Protein AF-0000000079813793 (afdb_homodimer)

Foldseek 3Di:
DPPDDWALVSLLVLLVVLLVVLVVCLVVVQQLSNLLSLLSSLLSLLLSLLCVQVVHGTDDDCVVPVQNPDSQNVSSCVSSVCVVVLVVLVPDPHRALLSVLCVLNNPDDNVSNPPDRVPRDNVSSVSSSCNVPVSPNSVVSND/DPPDDWALVSLLVLLVVLLVVLVVCLVVVQQLSNLLSLLSSLLSLLLSLLCVQVVHGTDDDCVVPVQNPDSQNVSSCVSSVCVVVLVVLVPDPHRALLSVLCVLNNPDDNCSNPPDRVPRDNVSSVSSSCNVPVSPNSVVSND

Secondary structure (DSSP, 8-state):
--SB--SHHHHHHHHHHHHHHHHHHHHTT-HHHHHHHHHHHHHHHHHHHHHHHHT-SSPPPTTT-GGGS---HHHHHHHHT-HHHHHHHHHSSS--HHHHHHHHHTT--GGGGGB-GGGS-HHHHHHHHHHHTTT-HHHHHT-/--SB--SHHHHHHHHHHHHHHHHHHHHTT-HHHHHHHHHHHHHHHHHHHHHHHHT-SSPPPTTT-GGGS---HHHHHHHHT-HHHHHHHHHSSS--HHHHHHHHHTT--GGGGGB-GGGS-HHHHHHHHHHHTTT-HHHHHT-

Organism: NCBI:txid265959

pLDDT: mean 96.35, std 6.18, range [43.34, 98.94]

Sequence (286 aa):
MSAEAECADQWEALARDELESAQAMLAARKWKNAYQHAGIAVECALKCKIMRVSGMNQWPERAESRDLYTHDLEDLLAICGLEDTINDDLLSDHPSLYAQAWLIIKDWNINMRYHVPGAFPQAMAESAVEAIDVMGLVTWLLQMSAEAECADQWEALARDELESAQAMLAARKWKNAYQHAGIAVECALKCKIMRVSGMNQWPERAESRDLYTHDLEDLLAICGLEDTINDDLLSDHPSLYAQAWLIIKDWNINMRYHVPGAFPQAMAESAVEAIDVMGLVTWLLQ

Nearest PDB structures (foldseek):
  1ufb-assembly1_A  TM=6.878E-01  e=4.564E-03  Thermus thermophilus
  1wol-assembly1_A  TM=6.788E-01  e=4.344E-03  Sulfurisphaera tokodaii str. 7
  2hsb-assembly1_A  TM=6.918E-01  e=1.242E-01  Archaeoglobus fulgidus
  3o10-assembly2_C  TM=4.929E-01  e=6.544E-02  Homo sapiens
  5j7y-assembly1_BC  TM=4.376E-01  e=4.328E+00  Ovis aries

Radius of gyration: 19.63 Å; Cα contacts (8 Å, |Δi|>4): 478; chains: 2; bounding box: 39×54×48 Å

Structure (mmCIF, N/CA/C/O backbone):
data_AF-0000000079813793-model_v1
#
loop_
_entity.id
_entity.type
_entity.pdbx_description
1 polymer 'HEPN domain protein'
#
loop_
_atom_site.group_PDB
_atom_site.id
_atom_site.type_symbol
_atom_site.label_atom_id
_atom_site.label_alt_id
_atom_site.label_comp_id
_atom_site.label_asym_id
_atom_site.label_entity_id
_atom_site.label_seq_id
_atom_site.pdbx_PDB_ins_code
_atom_site.Cartn_x
_atom_site.Cartn_y
_atom_site.Cartn_z
_atom_site.occupancy
_atom_site.B_iso_or_equiv
_atom_site.auth_seq_id
_atom_site.auth_comp_id
_atom_site.auth_asym_id
_atom_site.auth_atom_id
_atom_site.pdbx_PDB_model_num
ATOM 1 N N . MET A 1 1 ? 20.344 5.371 -9.023 1 43.34 1 MET A N 1
ATOM 2 C CA . MET A 1 1 ? 19.469 6.375 -8.422 1 43.34 1 MET A CA 1
ATOM 3 C C . MET A 1 1 ? 18.344 5.719 -7.641 1 43.34 1 MET A C 1
ATOM 5 O O . MET A 1 1 ? 17.656 4.82 -8.148 1 43.34 1 MET A O 1
ATOM 9 N N . SER A 1 2 ? 18.391 5.93 -6.406 1 57.31 2 SER A N 1
ATOM 10 C CA . SER A 1 2 ? 17.422 5.211 -5.59 1 57.31 2 SER A CA 1
ATOM 11 C C . SER A 1 2 ? 16 5.508 -6.043 1 57.31 2 SER A C 1
ATOM 13 O O . SER A 1 2 ? 15.672 6.648 -6.387 1 57.31 2 SER A O 1
ATOM 15 N N . ALA A 1 3 ? 15.242 4.594 -6.434 1 76.12 3 ALA A N 1
ATOM 16 C CA . ALA A 1 3 ? 13.891 4.715 -6.973 1 76.12 3 ALA A CA 1
ATOM 17 C C . ALA A 1 3 ? 12.938 5.285 -5.93 1 76.12 3 ALA A C 1
ATOM 19 O O . ALA A 1 3 ? 11.914 5.883 -6.277 1 76.12 3 ALA A O 1
ATOM 20 N N . GLU A 1 4 ? 13.5 5.445 -4.723 1 86.81 4 GLU A N 1
ATOM 21 C CA . GLU A 1 4 ? 12.664 5.941 -3.633 1 86.81 4 GLU A CA 1
ATOM 22 C C . GLU A 1 4 ? 12.852 7.441 -3.43 1 86.81 4 GLU A C 1
ATOM 24 O O . GLU A 1 4 ? 13.891 7.996 -3.801 1 86.81 4 GLU A O 1
ATOM 29 N N . ALA A 1 5 ? 11.891 8.164 -2.904 1 94.25 5 ALA A N 1
ATOM 30 C CA . ALA A 1 5 ? 11.969 9.594 -2.615 1 94.25 5 ALA A CA 1
ATOM 31 C C . ALA A 1 5 ? 13.156 9.906 -1.698 1 94.25 5 ALA A C 1
ATOM 33 O O . ALA A 1 5 ? 13.344 9.242 -0.677 1 94.25 5 ALA A O 1
ATOM 34 N N . GLU A 1 6 ? 13.914 10.977 -2.051 1 93.31 6 GLU A N 1
ATOM 35 C CA . GLU A 1 6 ? 15.141 11.281 -1.325 1 93.31 6 GLU A CA 1
ATOM 36 C C . GLU A 1 6 ? 15.133 12.719 -0.809 1 93.31 6 GLU A C 1
ATOM 38 O O . GLU A 1 6 ? 15.906 13.062 0.093 1 93.31 6 GLU A O 1
ATOM 43 N N . CYS A 1 7 ? 14.398 13.57 -1.452 1 96.62 7 CYS A N 1
ATOM 44 C CA . CYS A 1 7 ? 14.375 14.961 -1.024 1 96.62 7 CYS A CA 1
ATOM 45 C C . CYS A 1 7 ? 12.945 15.422 -0.743 1 96.62 7 CYS A C 1
ATOM 47 O O . CYS A 1 7 ? 11.992 14.711 -1.057 1 96.62 7 CYS A O 1
ATOM 49 N N . ALA A 1 8 ? 12.789 16.547 -0.189 1 97.5 8 ALA A N 1
ATOM 50 C CA . ALA A 1 8 ? 11.5 17.047 0.279 1 97.5 8 ALA A CA 1
ATOM 51 C C . ALA A 1 8 ? 10.508 17.188 -0.875 1 97.5 8 ALA A C 1
ATOM 53 O O . ALA A 1 8 ? 9.336 16.828 -0.739 1 97.5 8 ALA A O 1
ATOM 54 N N . ASP A 1 9 ? 11 17.641 -2.021 1 97.38 9 ASP A N 1
ATOM 55 C CA . ASP A 1 9 ? 10.117 17.828 -3.172 1 97.38 9 ASP A CA 1
ATOM 56 C C . ASP A 1 9 ? 9.555 16.5 -3.666 1 97.38 9 ASP A C 1
ATOM 58 O O . ASP A 1 9 ? 8.422 16.438 -4.141 1 97.38 9 ASP A O 1
ATOM 62 N N . GLN A 1 10 ? 10.344 15.531 -3.598 1 97.75 10 GLN A N 1
ATOM 63 C CA . GLN A 1 10 ? 9.891 14.211 -4.031 1 97.75 10 GLN A CA 1
ATOM 64 C C . GLN A 1 10 ? 8.867 13.641 -3.059 1 97.75 10 GLN A C 1
ATOM 66 O O . GLN A 1 10 ? 7.879 13.031 -3.48 1 97.75 10 GLN A O 1
ATOM 71 N N . TRP A 1 11 ? 9.078 13.852 -1.767 1 98.19 11 TRP A N 1
ATOM 72 C CA . TRP A 1 11 ? 8.094 13.43 -0.777 1 98.19 11 TRP A CA 1
ATOM 73 C C . TRP A 1 11 ? 6.785 14.195 -0.946 1 98.19 11 TRP A C 1
ATOM 75 O O . TRP A 1 11 ? 5.699 13.641 -0.752 1 98.19 11 TRP A O 1
ATOM 85 N N . GLU A 1 12 ? 6.898 15.453 -1.275 1 98.56 12 GLU A N 1
ATOM 86 C CA . GLU A 1 12 ? 5.707 16.25 -1.561 1 98.56 12 GLU A CA 1
ATOM 87 C C . GLU A 1 12 ? 4.953 15.688 -2.766 1 98.56 12 GLU A C 1
ATOM 89 O O . GLU A 1 12 ? 3.727 15.562 -2.736 1 98.56 12 GLU A O 1
ATOM 94 N N . ALA A 1 13 ? 5.734 15.383 -3.785 1 98.19 13 ALA A N 1
ATOM 95 C CA . ALA A 1 13 ? 5.117 14.797 -4.977 1 98.19 13 ALA A CA 1
ATOM 96 C C . ALA A 1 13 ? 4.406 13.492 -4.645 1 98.19 13 ALA A C 1
ATOM 98 O O . ALA A 1 13 ? 3.322 13.219 -5.164 1 98.19 13 ALA A O 1
ATOM 99 N N . LEU A 1 14 ? 4.98 12.727 -3.803 1 98.38 14 LEU A N 1
ATOM 100 C CA . LEU A 1 14 ? 4.379 11.469 -3.363 1 98.38 14 LEU A CA 1
ATOM 101 C C . LEU A 1 14 ? 3.078 11.727 -2.609 1 98.38 14 LEU A C 1
ATOM 103 O O . LEU A 1 14 ? 2.072 11.047 -2.852 1 98.38 14 LEU A O 1
ATOM 107 N N . ALA A 1 15 ? 3.113 12.656 -1.686 1 98.75 15 ALA A N 1
ATOM 108 C CA . ALA A 1 15 ? 1.922 12.984 -0.904 1 98.75 15 ALA A CA 1
ATOM 109 C C . ALA A 1 15 ? 0.764 13.391 -1.811 1 98.75 15 ALA A C 1
ATOM 111 O O . ALA A 1 15 ? -0.365 12.922 -1.634 1 98.75 15 ALA A O 1
ATOM 112 N N . ARG A 1 16 ? 1.049 14.18 -2.781 1 98.5 16 ARG A N 1
ATOM 113 C CA . ARG A 1 16 ? 0.02 14.656 -3.701 1 98.5 16 ARG A CA 1
ATOM 114 C C . ARG A 1 16 ? -0.474 13.523 -4.602 1 98.5 16 ARG A C 1
ATOM 116 O O . ARG A 1 16 ? -1.67 13.422 -4.879 1 98.5 16 ARG A O 1
ATOM 123 N N . ASP A 1 17 ? 0.479 12.742 -5.035 1 98.5 17 ASP A N 1
ATOM 124 C CA . ASP A 1 17 ? 0.116 11.594 -5.852 1 98.5 17 ASP A CA 1
ATOM 125 C C . ASP A 1 17 ? -0.805 10.648 -5.086 1 98.5 17 ASP A C 1
ATOM 127 O O . ASP A 1 17 ? -1.772 10.125 -5.648 1 98.5 17 ASP A O 1
ATOM 131 N N . GLU A 1 18 ? -0.516 10.367 -3.869 1 98.75 18 GLU A N 1
ATOM 132 C CA . GLU A 1 18 ? -1.315 9.477 -3.035 1 98.75 18 GLU A CA 1
ATOM 133 C C . GLU A 1 18 ? -2.678 10.086 -2.719 1 98.75 18 GLU A C 1
ATOM 135 O O . GLU A 1 18 ? -3.672 9.367 -2.598 1 98.75 18 GLU A O 1
ATOM 140 N N . LEU A 1 19 ? -2.711 11.375 -2.531 1 98.81 19 LEU A N 1
ATOM 141 C CA . LEU A 1 19 ? -3.994 12.055 -2.369 1 98.81 19 LEU A CA 1
ATOM 142 C C . LEU A 1 19 ? -4.887 11.82 -3.584 1 98.81 19 LEU A C 1
ATOM 144 O O . LEU A 1 19 ? -6.051 11.438 -3.439 1 98.81 19 LEU A O 1
ATOM 148 N N . GLU A 1 20 ? -4.34 11.992 -4.734 1 98.69 20 GLU A N 1
ATOM 149 C CA . GLU A 1 20 ? -5.09 11.758 -5.965 1 98.69 20 GLU A CA 1
ATOM 150 C C . GLU A 1 20 ? -5.508 10.297 -6.082 1 98.69 20 GLU A C 1
ATOM 152 O O . GLU A 1 20 ? -6.609 9.992 -6.555 1 98.69 20 GLU A O 1
ATOM 157 N N . SER A 1 21 ? -4.625 9.438 -5.676 1 98.75 21 SER A N 1
ATOM 158 C CA . SER A 1 21 ? -4.93 8.016 -5.719 1 98.75 21 SER A CA 1
ATOM 159 C C . SER A 1 21 ? -6.074 7.66 -4.777 1 98.75 21 SER A C 1
ATOM 161 O O . SER A 1 21 ? -6.918 6.824 -5.102 1 98.75 21 SER A O 1
ATOM 163 N N . ALA A 1 22 ? -6.062 8.258 -3.629 1 98.81 22 ALA A N 1
ATOM 164 C CA . ALA A 1 22 ? -7.16 8.047 -2.691 1 98.81 22 ALA A CA 1
ATOM 165 C C . ALA A 1 22 ? -8.492 8.453 -3.311 1 98.81 22 ALA A C 1
ATOM 167 O O . ALA A 1 22 ? -9.492 7.742 -3.18 1 98.81 22 ALA A O 1
ATOM 168 N N . GLN A 1 23 ? -8.477 9.57 -3.971 1 98.69 23 GLN A N 1
ATOM 169 C CA . GLN A 1 23 ? -9.68 10.055 -4.645 1 98.69 23 GLN A CA 1
ATOM 170 C C . GLN A 1 23 ? -10.125 9.086 -5.738 1 98.69 23 GLN A C 1
ATOM 172 O O . GLN A 1 23 ? -11.312 8.789 -5.863 1 98.69 23 GLN A O 1
ATOM 177 N N . ALA A 1 24 ? -9.172 8.633 -6.488 1 98.5 24 ALA A N 1
ATOM 178 C CA . ALA A 1 24 ? -9.469 7.703 -7.57 1 98.5 24 ALA A CA 1
ATOM 179 C C . ALA A 1 24 ? -10.062 6.402 -7.031 1 98.5 24 ALA A C 1
ATOM 181 O O . ALA A 1 24 ? -11.023 5.867 -7.594 1 98.5 24 ALA A O 1
ATOM 182 N N . MET A 1 25 ? -9.469 5.926 -5.992 1 98.62 25 MET A N 1
ATOM 183 C CA . MET A 1 25 ? -9.961 4.684 -5.398 1 98.62 25 MET A CA 1
ATOM 184 C C . MET A 1 25 ? -11.367 4.875 -4.824 1 98.62 25 MET A C 1
ATOM 186 O O . MET A 1 25 ? -12.203 3.979 -4.914 1 98.62 25 MET A O 1
ATOM 190 N N . LEU A 1 26 ? -11.586 5.996 -4.199 1 98.31 26 LEU A N 1
ATOM 191 C CA . LEU A 1 26 ? -12.914 6.305 -3.689 1 98.31 26 LEU A CA 1
ATOM 192 C C . LEU A 1 26 ? -13.945 6.305 -4.816 1 98.31 26 LEU A C 1
ATOM 194 O O . LEU A 1 26 ? -15.031 5.742 -4.676 1 98.31 26 LEU A O 1
ATOM 198 N N . ALA A 1 27 ? -13.602 6.934 -5.891 1 97.69 27 ALA A N 1
ATOM 199 C CA . ALA A 1 27 ? -14.484 7 -7.055 1 97.69 27 ALA A CA 1
ATOM 200 C C . ALA A 1 27 ? -14.766 5.609 -7.613 1 97.69 27 ALA A C 1
ATOM 202 O O . ALA A 1 27 ? -15.852 5.352 -8.133 1 97.69 27 ALA A O 1
ATOM 203 N N . ALA A 1 28 ? -13.844 4.742 -7.473 1 97.38 28 ALA A N 1
ATOM 204 C CA . ALA A 1 28 ? -13.969 3.371 -7.965 1 97.38 28 ALA A CA 1
ATOM 205 C C . ALA A 1 28 ? -14.641 2.477 -6.93 1 97.38 28 ALA A C 1
ATOM 207 O O . ALA A 1 28 ? -14.75 1.264 -7.125 1 97.38 28 ALA A O 1
ATOM 208 N N . ARG A 1 29 ? -15.016 3.02 -5.801 1 97.56 29 ARG A N 1
ATOM 209 C CA . ARG A 1 29 ? -15.703 2.336 -4.707 1 97.56 29 ARG A CA 1
ATOM 210 C C . ARG A 1 29 ? -14.812 1.253 -4.098 1 97.56 29 ARG A C 1
ATOM 212 O O . ARG A 1 29 ? -15.305 0.199 -3.691 1 97.56 29 ARG A O 1
ATOM 219 N N . LYS A 1 30 ? -13.562 1.505 -4.184 1 98.31 30 LYS A N 1
ATOM 220 C CA . LYS A 1 30 ? -12.586 0.7 -3.465 1 98.31 30 LYS A CA 1
ATOM 221 C C . LYS A 1 30 ? -12.273 1.307 -2.1 1 98.31 30 LYS A C 1
ATOM 223 O O . LYS A 1 30 ? -11.211 1.911 -1.909 1 98.31 30 LYS A O 1
ATOM 228 N N . TRP A 1 31 ? -13.062 1.026 -1.118 1 98.19 31 TRP A N 1
ATOM 229 C CA . TRP A 1 31 ? -13.086 1.762 0.142 1 98.19 31 TRP A CA 1
ATOM 230 C C . TRP A 1 31 ? -11.805 1.521 0.935 1 98.19 31 TRP A C 1
ATOM 232 O O . TRP A 1 31 ? -11.156 2.469 1.381 1 98.19 31 TRP A O 1
ATOM 242 N N . LYS A 1 32 ? -11.414 0.274 1.077 1 97.94 32 LYS A N 1
ATOM 243 C CA . LYS A 1 32 ? -10.211 -0.074 1.829 1 97.94 32 LYS A CA 1
ATOM 244 C C . LYS A 1 32 ? -8.977 0.587 1.227 1 97.94 32 LYS A C 1
ATOM 246 O O . LYS A 1 32 ? -8.141 1.137 1.952 1 97.94 32 LYS A O 1
ATOM 251 N N . ASN A 1 33 ? -8.883 0.554 -0.091 1 98.56 33 ASN A N 1
ATOM 252 C CA . ASN A 1 33 ? -7.707 1.096 -0.768 1 98.56 33 ASN A CA 1
ATOM 253 C C . ASN A 1 33 ? -7.707 2.621 -0.756 1 98.56 33 ASN A C 1
ATOM 255 O O . ASN A 1 33 ? -6.648 3.246 -0.702 1 98.56 33 ASN A O 1
ATOM 259 N N . ALA A 1 34 ? -8.922 3.254 -0.857 1 98.75 34 ALA A N 1
ATOM 260 C CA . ALA A 1 34 ? -9.008 4.703 -0.683 1 98.75 34 ALA A CA 1
ATOM 261 C C . ALA A 1 34 ? -8.461 5.125 0.676 1 98.75 34 ALA A C 1
ATOM 263 O O . ALA A 1 34 ? -7.668 6.066 0.766 1 98.75 34 ALA A O 1
ATOM 264 N N . TYR A 1 35 ? -8.891 4.379 1.697 1 98.69 35 TYR A N 1
ATOM 265 C CA . TYR A 1 35 ? -8.422 4.633 3.055 1 98.69 35 TYR A CA 1
ATOM 266 C C . TYR A 1 35 ? -6.906 4.453 3.148 1 98.69 35 TYR A C 1
ATOM 268 O O . TYR A 1 35 ? -6.215 5.266 3.766 1 98.69 35 TYR A O 1
ATOM 276 N N . GLN A 1 36 ? -6.398 3.422 2.531 1 98.62 36 GLN A N 1
ATOM 277 C CA . GLN A 1 36 ? -4.969 3.125 2.566 1 98.62 36 GLN A CA 1
ATOM 278 C C . GLN A 1 36 ? -4.156 4.246 1.92 1 98.62 36 GLN A C 1
ATOM 280 O O . GLN A 1 36 ? -3.18 4.723 2.498 1 98.62 36 GLN A O 1
ATOM 285 N N . HIS A 1 37 ? -4.562 4.688 0.766 1 98.81 37 HIS A N 1
ATOM 286 C CA . HIS A 1 37 ? -3.848 5.754 0.073 1 98.81 37 HIS A CA 1
ATOM 287 C C . HIS A 1 37 ? -3.926 7.062 0.85 1 98.81 37 HIS A C 1
ATOM 289 O O . HIS A 1 37 ? -2.984 7.859 0.83 1 98.81 37 HIS A O 1
ATOM 295 N N . ALA A 1 38 ? -5.062 7.32 1.481 1 98.94 38 ALA A N 1
ATOM 296 C CA . ALA A 1 38 ? -5.176 8.516 2.309 1 98.94 38 ALA A CA 1
ATOM 297 C C . ALA A 1 38 ? -4.125 8.516 3.416 1 98.94 38 ALA A C 1
ATOM 299 O O . ALA A 1 38 ? -3.467 9.531 3.652 1 98.94 38 ALA A O 1
ATOM 300 N N . GLY A 1 39 ? -3.979 7.395 4.047 1 98.88 39 GLY A N 1
ATOM 301 C CA . GLY A 1 39 ? -2.969 7.281 5.09 1 98.88 39 GLY A CA 1
ATOM 302 C C . GLY A 1 39 ? -1.557 7.488 4.574 1 98.88 39 GLY A C 1
ATOM 303 O O . GLY A 1 39 ? -0.759 8.188 5.199 1 98.88 39 GLY A O 1
ATOM 304 N N . ILE A 1 40 ? -1.275 6.91 3.441 1 98.75 40 ILE A N 1
ATOM 30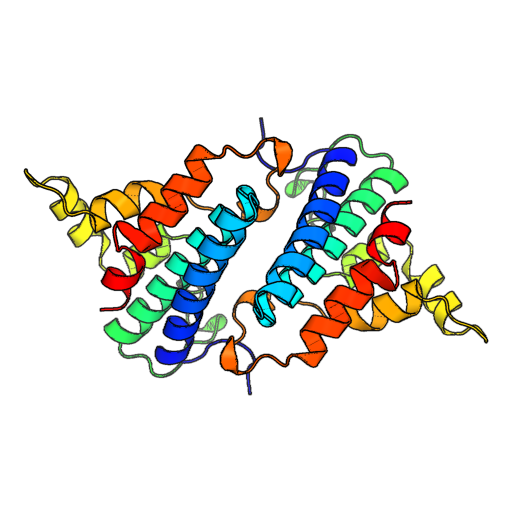5 C CA . ILE A 1 40 ? 0.054 7.043 2.855 1 98.75 40 ILE A CA 1
ATOM 306 C C . ILE A 1 40 ? 0.303 8.5 2.471 1 98.75 40 ILE A C 1
ATOM 308 O O . ILE A 1 40 ? 1.424 9 2.596 1 98.75 40 ILE A O 1
ATOM 312 N N . ALA A 1 41 ? -0.714 9.164 1.96 1 98.88 41 ALA A N 1
ATOM 313 C CA . ALA A 1 41 ? -0.583 10.586 1.636 1 98.88 41 ALA A CA 1
ATOM 314 C C . ALA A 1 41 ? -0.128 11.383 2.852 1 98.88 41 ALA A C 1
ATOM 316 O O . ALA A 1 41 ? 0.794 12.203 2.758 1 98.88 41 ALA A O 1
ATOM 317 N N . VAL A 1 42 ? -0.74 11.141 3.998 1 98.94 42 VAL A N 1
ATOM 318 C CA . VAL A 1 42 ? -0.396 11.852 5.227 1 98.94 42 VAL A CA 1
ATOM 319 C C . VAL A 1 42 ? 1.019 11.477 5.66 1 98.94 42 VAL A C 1
ATOM 321 O O . VAL A 1 42 ? 1.808 12.344 6.047 1 98.94 42 VAL A O 1
ATOM 324 N N . GLU A 1 43 ? 1.333 10.195 5.578 1 98.75 43 GLU A N 1
ATOM 325 C CA . GLU A 1 43 ? 2.68 9.734 5.91 1 98.75 43 GLU A CA 1
ATOM 326 C C . GLU A 1 43 ? 3.732 10.469 5.086 1 98.75 43 GLU A C 1
ATOM 328 O O . GLU A 1 43 ? 4.715 10.977 5.633 1 98.75 43 GLU A O 1
ATOM 333 N N . CYS A 1 44 ? 3.514 10.539 3.797 1 98.69 44 CYS A N 1
ATOM 334 C CA . CYS A 1 44 ? 4.469 11.188 2.9 1 98.69 44 CYS A CA 1
ATOM 335 C C . CYS A 1 44 ? 4.547 12.68 3.17 1 98.69 44 CYS A C 1
ATOM 337 O O . CYS A 1 44 ? 5.633 13.266 3.127 1 98.69 44 CYS A O 1
ATOM 339 N N . ALA A 1 45 ? 3.402 13.305 3.434 1 98.81 45 ALA A N 1
ATOM 340 C CA . ALA A 1 45 ? 3.391 14.727 3.768 1 98.81 45 ALA A CA 1
ATOM 341 C C . ALA A 1 45 ? 4.18 14.992 5.047 1 98.81 45 ALA A C 1
ATOM 343 O O . ALA A 1 45 ? 4.922 15.977 5.133 1 98.81 45 ALA A O 1
ATOM 344 N N . LEU A 1 46 ? 4.035 14.148 6.051 1 98.75 46 LEU A N 1
ATOM 345 C CA . LEU A 1 46 ? 4.762 14.297 7.309 1 98.75 46 LEU A CA 1
ATOM 346 C C . LEU A 1 46 ? 6.262 14.141 7.09 1 98.75 46 LEU A C 1
ATOM 348 O O . LEU A 1 46 ? 7.059 14.891 7.652 1 98.75 46 LEU A O 1
ATOM 352 N N . LYS A 1 47 ? 6.656 13.172 6.266 1 98.25 47 LYS A N 1
ATOM 353 C CA . LYS A 1 47 ? 8.07 12.977 5.977 1 98.25 47 LYS A CA 1
ATOM 354 C C . LYS A 1 47 ? 8.648 14.18 5.234 1 98.25 47 LYS A C 1
ATOM 356 O O . LYS A 1 47 ? 9.789 14.586 5.488 1 98.25 47 LYS A O 1
ATOM 361 N N . CYS A 1 48 ? 7.855 14.75 4.328 1 98.44 48 CYS A N 1
ATOM 362 C CA . CYS A 1 48 ? 8.242 15.992 3.67 1 98.44 48 CYS A CA 1
ATOM 363 C C . CYS A 1 48 ? 8.461 17.109 4.688 1 98.44 48 CYS A C 1
ATOM 365 O O . CYS A 1 48 ? 9.484 17.781 4.664 1 98.44 48 CYS A O 1
ATOM 367 N N . LYS A 1 49 ? 7.531 17.266 5.586 1 98.44 49 LYS A N 1
ATOM 368 C CA . LYS A 1 49 ? 7.59 18.312 6.609 1 98.44 49 LYS A CA 1
ATOM 369 C C . LYS A 1 49 ? 8.805 18.125 7.512 1 98.44 49 LYS A C 1
ATOM 371 O O . LYS A 1 49 ? 9.484 19.094 7.855 1 98.44 49 LYS A O 1
ATOM 376 N N . ILE A 1 50 ? 9.062 16.906 7.93 1 97.88 50 ILE A N 1
ATOM 377 C CA . ILE A 1 50 ? 10.211 16.594 8.766 1 97.88 50 ILE A CA 1
ATOM 378 C C . ILE A 1 50 ? 11.492 17.078 8.086 1 97.88 50 ILE A C 1
ATOM 380 O O . ILE A 1 50 ? 12.336 17.734 8.711 1 97.88 50 ILE A O 1
ATOM 384 N N . MET A 1 51 ? 11.617 16.844 6.793 1 97.44 51 MET A N 1
ATOM 385 C CA . MET A 1 51 ? 12.812 17.25 6.059 1 97.44 51 MET A CA 1
ATOM 386 C C . MET A 1 51 ? 12.938 18.766 6.02 1 97.44 51 MET A C 1
ATOM 388 O O . MET A 1 51 ? 14.023 19.312 6.234 1 97.44 51 MET A O 1
ATOM 392 N N . ARG A 1 52 ? 11.859 19.406 5.781 1 97.12 52 ARG A N 1
ATOM 393 C CA . ARG A 1 52 ? 11.883 20.859 5.645 1 97.12 52 ARG A CA 1
ATOM 394 C C . ARG A 1 52 ? 12.195 21.531 6.98 1 97.12 52 ARG A C 1
ATOM 396 O O . ARG A 1 52 ? 13.016 22.453 7.039 1 97.12 52 ARG A O 1
ATOM 403 N N . VAL A 1 53 ? 11.602 21.047 8.008 1 96.44 53 VAL A N 1
ATOM 404 C CA . VAL A 1 53 ? 11.789 21.656 9.32 1 96.44 53 VAL A CA 1
ATOM 405 C C . VAL A 1 53 ? 13.195 21.375 9.828 1 96.44 53 VAL A C 1
ATOM 407 O O . VAL A 1 53 ? 13.805 22.219 10.484 1 96.44 53 VAL A O 1
ATOM 410 N N . SER A 1 54 ? 13.703 20.172 9.555 1 95.5 54 SER A N 1
ATOM 411 C CA . SER A 1 54 ? 15.023 19.781 10.039 1 95.5 54 SER A CA 1
ATOM 412 C C . SER A 1 54 ? 16.125 20.25 9.102 1 95.5 54 SER A C 1
ATOM 414 O O . SER A 1 54 ? 17.312 20.109 9.406 1 95.5 54 SER A O 1
ATOM 416 N N . GLY A 1 55 ? 15.773 20.703 7.953 1 95.62 55 GLY A N 1
ATOM 417 C CA . GLY A 1 55 ? 16.75 21.203 6.992 1 95.62 55 GLY A CA 1
ATOM 418 C C . GLY A 1 55 ? 17.531 20.109 6.312 1 95.62 55 GLY A C 1
ATOM 419 O O . GLY A 1 55 ? 18.719 20.266 6.031 1 95.62 55 GLY A O 1
ATOM 420 N N . MET A 1 56 ? 16.938 19.031 6.105 1 94.75 56 MET A N 1
ATOM 421 C CA . MET A 1 56 ? 17.609 17.906 5.465 1 94.75 56 MET A CA 1
ATOM 422 C C . MET A 1 56 ? 17.531 18.016 3.947 1 94.75 56 MET A C 1
ATOM 424 O O . MET A 1 56 ? 16.469 18.312 3.391 1 94.75 56 MET A O 1
ATOM 428 N N . ASN A 1 57 ? 18.625 17.734 3.264 1 94.62 57 ASN A N 1
ATOM 429 C CA . ASN A 1 57 ? 18.641 17.75 1.806 1 94.62 57 ASN A CA 1
ATOM 430 C C . ASN A 1 57 ? 18.359 16.359 1.229 1 94.62 57 ASN A C 1
ATOM 432 O O . ASN A 1 57 ? 17.938 16.25 0.078 1 94.62 57 ASN A O 1
ATOM 436 N N . GLN A 1 58 ? 18.703 15.414 2.074 1 95.5 58 GLN A N 1
ATOM 437 C CA . GLN A 1 58 ? 18.469 14.023 1.684 1 95.5 58 GLN A CA 1
ATOM 438 C C . GLN A 1 58 ? 17.891 13.219 2.84 1 95.5 58 GLN A C 1
ATOM 440 O O . GLN A 1 58 ? 18.312 13.383 3.988 1 95.5 58 GLN A O 1
ATOM 445 N N . TRP A 1 59 ? 16.938 12.398 2.447 1 95.38 59 TRP A N 1
ATOM 446 C CA . TRP A 1 59 ? 16.406 11.523 3.482 1 95.38 59 TRP A CA 1
ATOM 447 C C . TRP A 1 59 ? 17.5 10.625 4.051 1 95.38 59 TRP A C 1
ATOM 449 O O . TRP A 1 59 ? 18.266 10.008 3.301 1 95.38 59 TRP A O 1
ATOM 459 N N . PRO A 1 60 ? 17.625 10.492 5.309 1 93.88 60 PRO A N 1
ATOM 460 C CA . PRO A 1 60 ? 18.75 9.773 5.91 1 93.88 60 PRO A CA 1
ATOM 461 C C . PRO A 1 60 ? 18.625 8.258 5.746 1 93.88 60 PRO A C 1
ATOM 463 O O . PRO A 1 60 ? 17.531 7.734 5.559 1 93.88 60 PRO A O 1
ATOM 466 N N . GLU A 1 61 ? 19.719 7.609 5.859 1 92.25 61 GLU A N 1
ATOM 467 C CA . GLU A 1 61 ? 19.734 6.148 5.871 1 92.25 61 GLU A CA 1
ATOM 468 C C . GLU A 1 61 ? 19.141 5.605 7.172 1 92.25 61 GLU A C 1
ATOM 470 O O . GLU A 1 61 ? 19.234 6.254 8.219 1 92.25 61 GLU A O 1
ATOM 475 N N . ARG A 1 62 ? 18.531 4.496 7.016 1 90.56 62 ARG A N 1
ATOM 476 C CA . ARG A 1 62 ? 17.875 3.879 8.164 1 90.56 62 ARG A CA 1
ATOM 477 C C . ARG A 1 62 ? 18.844 3.74 9.336 1 90.56 62 ARG A C 1
ATOM 479 O O . ARG A 1 62 ? 18.453 3.936 10.492 1 90.56 62 ARG A O 1
ATOM 486 N N . ALA A 1 63 ? 20.031 3.383 9.086 1 89.94 63 ALA A N 1
ATOM 487 C CA . ALA A 1 63 ? 21.047 3.176 10.125 1 89.94 63 ALA A CA 1
ATOM 488 C C . ALA A 1 63 ? 21.281 4.457 10.914 1 89.94 63 ALA A C 1
ATOM 490 O O . ALA A 1 63 ? 21.594 4.41 12.102 1 89.94 63 ALA A O 1
ATOM 491 N N . GLU A 1 64 ? 21.078 5.598 10.375 1 90.12 64 GLU A N 1
ATOM 492 C CA . GLU A 1 64 ? 21.375 6.898 10.969 1 90.12 64 GLU A CA 1
ATOM 493 C C . GLU A 1 64 ? 20.156 7.441 11.711 1 90.12 64 GLU A C 1
ATOM 495 O O . GLU A 1 64 ? 20.297 8.172 12.695 1 90.12 64 GLU A O 1
ATOM 500 N N . SER A 1 65 ? 19.016 7.098 11.133 1 91.75 65 SER A N 1
ATOM 501 C CA . SER A 1 65 ? 17.781 7.66 11.688 1 91.75 65 SER A CA 1
ATOM 502 C C . SER A 1 65 ? 16.672 6.625 11.727 1 91.75 65 SER A C 1
ATOM 504 O O . SER A 1 65 ? 15.648 6.789 11.055 1 91.75 65 SER A O 1
ATOM 506 N N . ARG A 1 66 ? 16.703 5.723 12.523 1 92.12 66 ARG A N 1
ATOM 507 C CA . ARG A 1 66 ? 15.773 4.594 12.602 1 92.12 66 ARG A CA 1
ATOM 508 C C . ARG A 1 66 ? 14.359 5.062 12.93 1 92.12 66 ARG A C 1
ATOM 510 O O . ARG A 1 66 ? 13.383 4.461 12.477 1 92.12 66 ARG A O 1
ATOM 517 N N . ASP A 1 67 ? 14.227 6.121 13.711 1 94.19 67 ASP A N 1
ATOM 518 C CA . ASP A 1 67 ? 12.93 6.625 14.156 1 94.19 67 ASP A CA 1
ATOM 519 C C . ASP A 1 67 ? 12.109 7.156 12.984 1 94.19 67 ASP A C 1
ATOM 521 O O . ASP A 1 67 ? 10.883 7.199 13.055 1 94.19 67 ASP A O 1
ATOM 525 N N . LEU A 1 68 ? 12.781 7.508 11.922 1 95.25 68 LEU A N 1
ATOM 526 C CA . LEU A 1 68 ? 12.102 8.062 10.758 1 95.25 68 LEU A CA 1
ATOM 527 C C . LEU A 1 68 ? 11.508 6.957 9.891 1 95.25 68 LEU A C 1
ATOM 529 O O . LEU A 1 68 ? 10.688 7.223 9.016 1 95.25 68 LEU A O 1
ATOM 533 N N . TYR A 1 69 ? 12.016 5.754 10.141 1 95.06 69 TYR A N 1
ATOM 534 C CA . TYR A 1 69 ? 11.555 4.617 9.352 1 95.06 69 TYR A CA 1
ATOM 535 C C . TYR A 1 69 ? 10.383 3.924 10.039 1 95.06 69 TYR A C 1
ATOM 537 O O . TYR A 1 69 ? 10.484 2.754 10.414 1 95.06 69 TYR A O 1
ATOM 545 N N . THR A 1 70 ? 9.406 4.656 10.258 1 96.94 70 THR A N 1
ATOM 546 C CA . THR A 1 70 ? 8.133 4.227 10.82 1 96.94 70 THR A CA 1
ATOM 547 C C . THR A 1 70 ? 6.977 4.637 9.914 1 96.94 70 THR A C 1
ATOM 549 O O . THR A 1 70 ? 7.102 5.578 9.125 1 96.94 70 THR A O 1
ATOM 552 N N . HIS A 1 71 ? 5.898 3.926 9.984 1 97.56 71 HIS A N 1
ATOM 553 C CA . HIS A 1 71 ? 4.672 4.266 9.273 1 97.56 71 HIS A CA 1
ATOM 554 C C . HIS A 1 71 ? 3.648 4.895 10.211 1 97.56 71 HIS A C 1
ATOM 556 O O . HIS A 1 71 ? 2.551 5.258 9.781 1 97.56 71 HIS A O 1
ATOM 562 N N . ASP A 1 72 ? 4.004 4.965 11.469 1 98.12 72 ASP A N 1
ATOM 563 C CA . ASP A 1 72 ? 3.074 5.484 12.461 1 98.12 72 ASP A CA 1
ATOM 564 C C . ASP A 1 72 ? 2.924 7 12.336 1 98.12 72 ASP A C 1
ATOM 566 O O . ASP A 1 72 ? 3.889 7.742 12.523 1 98.12 72 ASP A O 1
ATOM 570 N N . LEU A 1 73 ? 1.75 7.434 12.102 1 98.62 73 LEU A N 1
ATOM 571 C CA . LEU A 1 73 ? 1.513 8.844 11.805 1 98.62 73 LEU A CA 1
ATOM 572 C C . LEU A 1 73 ? 1.753 9.703 13.047 1 98.62 73 LEU A C 1
ATOM 574 O O . LEU A 1 73 ? 2.293 10.805 12.945 1 98.62 73 LEU A O 1
ATOM 578 N N . GLU A 1 74 ? 1.377 9.25 14.211 1 98.19 74 GLU A N 1
ATOM 579 C CA . GLU A 1 74 ? 1.571 10.031 15.438 1 98.19 74 GLU A CA 1
ATOM 580 C C . GLU A 1 74 ? 3.055 10.195 15.75 1 98.19 74 GLU A C 1
ATOM 582 O O . GLU A 1 74 ? 3.484 11.273 16.188 1 98.19 74 GLU A O 1
ATOM 587 N N . ASP A 1 75 ? 3.83 9.117 15.531 1 98.06 75 ASP A N 1
ATOM 588 C CA . ASP A 1 75 ? 5.273 9.219 15.711 1 98.06 75 ASP A CA 1
ATOM 589 C C . ASP A 1 75 ? 5.871 10.273 14.773 1 98.06 75 ASP A C 1
ATOM 591 O O . ASP A 1 75 ? 6.695 11.086 15.195 1 98.06 75 ASP A O 1
ATOM 595 N N . LEU A 1 76 ? 5.422 10.258 13.562 1 98.25 76 LEU A N 1
ATOM 596 C CA . LEU A 1 76 ? 5.949 11.195 12.57 1 98.25 76 LEU A CA 1
ATOM 597 C C . LEU A 1 76 ? 5.547 12.625 12.914 1 98.25 76 LEU A C 1
ATOM 599 O O . LEU A 1 76 ? 6.355 13.555 12.781 1 98.25 76 LEU A O 1
ATOM 603 N N . LEU A 1 77 ? 4.324 12.781 13.359 1 98.44 77 LEU A N 1
ATOM 604 C CA . LEU A 1 77 ? 3.863 14.109 13.758 1 98.44 77 LEU A CA 1
ATOM 605 C C . LEU A 1 77 ? 4.703 14.648 14.906 1 98.44 77 LEU A C 1
ATOM 607 O O . LEU A 1 77 ? 5.039 15.836 14.93 1 98.44 77 LEU A O 1
ATOM 611 N N . ALA A 1 78 ? 5 13.812 15.859 1 97.38 78 ALA A N 1
ATOM 612 C CA . ALA A 1 78 ? 5.812 14.203 17.016 1 97.38 78 ALA A CA 1
ATOM 613 C C . ALA A 1 78 ? 7.207 14.641 16.578 1 97.38 78 ALA A C 1
ATOM 615 O O . ALA A 1 78 ? 7.75 15.617 17.109 1 97.38 78 ALA A O 1
ATOM 616 N N . ILE A 1 79 ? 7.762 13.906 15.672 1 96.88 79 ILE A N 1
ATOM 617 C CA . ILE A 1 79 ? 9.094 14.219 15.172 1 96.88 79 ILE A CA 1
ATOM 618 C C . ILE A 1 79 ? 9.086 15.586 14.492 1 96.88 79 ILE A C 1
ATOM 620 O O . ILE A 1 79 ? 10.055 16.344 14.586 1 96.88 79 ILE A O 1
ATOM 624 N N . CYS A 1 80 ? 7.957 15.992 13.836 1 95.44 80 CYS A N 1
ATOM 625 C CA . CYS A 1 80 ? 7.789 17.297 13.195 1 95.44 80 CYS A CA 1
ATOM 626 C C . CYS A 1 80 ? 7.695 18.406 14.242 1 95.44 80 CYS A C 1
ATOM 628 O O . CYS A 1 80 ? 7.902 19.578 13.922 1 95.44 80 CYS A O 1
ATOM 630 N N . GLY A 1 81 ? 7.277 17.969 15.43 1 95.44 81 GLY A N 1
ATOM 631 C CA . GLY A 1 81 ? 7.055 18.984 16.453 1 95.44 81 GLY A CA 1
ATOM 632 C C . GLY A 1 81 ? 5.703 19.656 16.344 1 95.44 81 GLY A C 1
ATOM 633 O O . GLY A 1 81 ? 5.547 20.812 16.75 1 95.44 81 GLY A O 1
ATOM 634 N N . LEU A 1 82 ? 4.77 18.969 15.797 1 96.94 82 LEU A N 1
ATOM 635 C CA . LEU A 1 82 ? 3.48 19.609 15.531 1 96.94 82 LEU A CA 1
ATOM 636 C C . LEU A 1 82 ? 2.424 19.125 16.516 1 96.94 82 LEU A C 1
ATOM 638 O O . LEU A 1 82 ? 1.285 19.594 16.5 1 96.94 82 LEU A O 1
ATOM 642 N N . GLU A 1 83 ? 2.742 18.172 17.391 1 96.62 83 GLU A N 1
ATOM 643 C CA . GLU A 1 83 ? 1.775 17.578 18.312 1 96.62 83 GLU A CA 1
ATOM 644 C C . GLU A 1 83 ? 1.101 18.656 19.156 1 96.62 83 GLU A C 1
ATOM 646 O O . GLU A 1 83 ? -0.126 18.672 19.281 1 96.62 83 GLU A O 1
ATOM 651 N N . ASP A 1 84 ? 1.898 19.531 19.719 1 96.38 84 ASP A N 1
ATOM 652 C CA . ASP A 1 84 ? 1.354 20.578 20.578 1 96.38 84 ASP A CA 1
ATOM 653 C C . ASP A 1 84 ? 0.489 21.547 19.781 1 96.38 84 ASP A C 1
ATOM 655 O O . ASP A 1 84 ? -0.542 22.016 20.266 1 96.38 84 ASP A O 1
ATOM 659 N N . THR A 1 85 ? 0.951 21.891 18.609 1 96.5 85 THR A N 1
ATOM 660 C CA . THR A 1 85 ? 0.196 22.781 17.734 1 96.5 85 THR A CA 1
ATOM 661 C C . THR A 1 85 ? -1.205 22.234 17.484 1 96.5 85 THR A C 1
ATOM 663 O O . THR A 1 85 ? -2.195 22.953 17.609 1 96.5 85 THR A O 1
ATOM 666 N N . ILE A 1 86 ? -1.294 20.984 17.172 1 97.62 86 ILE A N 1
ATOM 667 C CA . ILE A 1 86 ? -2.576 20.359 16.875 1 97.62 86 ILE A CA 1
ATOM 668 C C . ILE A 1 86 ? -3.412 20.25 18.141 1 97.62 86 ILE A C 1
ATOM 670 O O . ILE A 1 86 ? -4.602 20.578 18.141 1 97.62 86 ILE A O 1
ATOM 674 N N . ASN A 1 87 ? -2.807 19.797 19.203 1 96.75 87 ASN A N 1
ATOM 675 C CA . ASN A 1 87 ? -3.523 19.641 20.469 1 96.75 87 ASN A CA 1
ATOM 676 C C . ASN A 1 87 ? -4.09 20.969 20.953 1 96.75 87 ASN A C 1
ATOM 678 O O . ASN A 1 87 ? -5.246 21.047 21.391 1 96.75 87 ASN A O 1
ATOM 682 N N . ASP A 1 88 ? -3.285 22.031 20.891 1 97.69 88 ASP A N 1
ATOM 683 C CA . ASP A 1 88 ? -3.744 23.344 21.281 1 97.69 88 ASP A CA 1
ATOM 684 C C . ASP A 1 88 ? -4.891 23.828 20.391 1 97.69 88 ASP A C 1
ATOM 686 O O . ASP A 1 88 ? -5.84 24.453 20.875 1 97.69 88 ASP A O 1
ATOM 690 N N . ASP A 1 89 ? -4.789 23.562 19.109 1 97.81 89 ASP A N 1
ATOM 691 C CA . ASP A 1 89 ? -5.84 23.922 18.172 1 97.81 89 ASP A CA 1
ATOM 692 C C . ASP A 1 89 ? -7.145 23.188 18.5 1 97.81 89 ASP A C 1
ATOM 694 O O . ASP A 1 89 ? -8.211 23.812 18.516 1 97.81 89 ASP A O 1
ATOM 698 N N . LEU A 1 90 ? -7.035 21.969 18.828 1 97.19 90 LEU A N 1
ATOM 699 C CA . LEU A 1 90 ? -8.203 21.141 19.109 1 97.19 90 LEU A CA 1
ATOM 700 C C . LEU A 1 90 ? -8.891 21.594 20.391 1 97.19 90 LEU A C 1
ATOM 702 O O . LEU A 1 90 ? -10.094 21.391 20.547 1 97.19 90 LEU A O 1
ATOM 706 N N . LEU A 1 91 ? -8.227 22.172 21.312 1 96.81 91 LEU A N 1
ATOM 707 C CA . LEU A 1 91 ? -8.758 22.625 22.594 1 96.81 91 LEU A CA 1
ATOM 708 C C . LEU A 1 91 ? -9.352 24.016 22.469 1 96.81 91 LEU A C 1
ATOM 710 O O . LEU A 1 91 ? -10.023 24.5 23.391 1 96.81 91 LEU A O 1
ATOM 714 N N . SER A 1 92 ? -9.133 24.625 21.344 1 97.25 92 SER A N 1
ATOM 715 C CA . SER A 1 92 ? -9.648 25.969 21.141 1 97.25 92 SER A CA 1
ATOM 716 C C . SER A 1 92 ? -11.164 25.969 20.938 1 97.25 92 SER A C 1
ATOM 718 O O . SER A 1 92 ? -11.758 24.906 20.734 1 97.25 92 SER A O 1
ATOM 720 N N . ASP A 1 93 ? -11.867 27.156 20.984 1 97.31 93 ASP A N 1
ATOM 721 C CA . ASP A 1 93 ? -13.312 27.281 20.828 1 97.31 93 ASP A CA 1
ATOM 722 C C . ASP A 1 93 ? -13.75 26.922 19.406 1 97.31 93 ASP A C 1
ATOM 724 O O . ASP A 1 93 ? -14.875 26.453 19.203 1 97.31 93 ASP A O 1
ATOM 728 N N . HIS A 1 94 ? -12.859 27.125 18.469 1 97.56 94 HIS A N 1
ATOM 729 C CA . HIS A 1 94 ? -13.148 26.844 17.062 1 97.56 94 HIS A CA 1
ATOM 730 C C . HIS A 1 94 ? -11.992 26.094 16.406 1 97.56 94 HIS A C 1
ATOM 732 O O . HIS A 1 94 ? -11.211 26.688 15.656 1 97.56 94 HIS A O 1
ATOM 738 N N . PRO A 1 95 ? -11.82 24.797 16.609 1 98 95 PRO A N 1
ATOM 739 C CA . PRO A 1 95 ? -10.711 24.031 16.031 1 98 95 PRO A CA 1
ATOM 740 C C . PRO A 1 95 ? -10.672 24.094 14.508 1 98 95 PRO A C 1
ATOM 742 O O . PRO A 1 95 ? -11.719 24.062 13.859 1 98 95 PRO A O 1
ATOM 745 N N . SER A 1 96 ? -9.531 24.188 13.977 1 98.38 96 SER A N 1
ATOM 746 C CA . SER A 1 96 ? -9.359 24.219 12.531 1 98.38 96 SER A CA 1
ATOM 747 C C . SER A 1 96 ? -9.797 22.906 11.891 1 98.38 96 SER A C 1
ATOM 749 O O . SER A 1 96 ? -9.867 21.875 12.555 1 98.38 96 SER A O 1
ATOM 751 N N . LEU A 1 97 ? -10.039 22.953 10.641 1 98.31 97 LEU A N 1
ATOM 752 C CA . LEU A 1 97 ? -10.453 21.766 9.898 1 98.31 97 LEU A CA 1
ATOM 753 C C . LEU A 1 97 ? -9.312 20.75 9.836 1 98.31 97 LEU A C 1
ATOM 755 O O . LEU A 1 97 ? -9.547 19.547 9.938 1 98.31 97 LEU A O 1
ATOM 759 N N . TYR A 1 98 ? -8.109 21.234 9.664 1 98.06 98 TYR A N 1
ATOM 760 C CA . TYR A 1 98 ? -7.004 20.281 9.555 1 98.06 98 TYR A CA 1
ATOM 761 C C . TYR A 1 98 ? -6.773 19.562 10.875 1 98.06 98 TYR A C 1
ATOM 763 O O . TYR A 1 98 ? -6.398 18.391 10.891 1 98.06 98 TYR A O 1
ATOM 771 N N . ALA A 1 99 ? -6.902 20.281 11.992 1 98.56 99 ALA A N 1
ATOM 772 C CA . ALA A 1 99 ? -6.773 19.609 13.289 1 98.56 99 ALA A CA 1
ATOM 773 C C . ALA A 1 99 ? -7.844 18.531 13.461 1 98.56 99 ALA A C 1
ATOM 775 O O . ALA A 1 99 ? -7.562 17.453 13.969 1 98.56 99 ALA A O 1
ATOM 776 N N . GLN A 1 100 ? -9.039 18.828 13.039 1 98.69 100 GLN A N 1
ATOM 777 C CA . GLN A 1 100 ? -10.117 17.859 13.055 1 98.69 100 GLN A CA 1
ATOM 778 C C . GLN A 1 100 ? -9.82 16.688 12.117 1 98.69 100 GLN A C 1
ATOM 780 O O . GLN A 1 100 ? -10.117 15.531 12.438 1 98.69 100 GLN A O 1
ATOM 785 N N . ALA A 1 101 ? -9.32 16.984 10.945 1 98.81 101 ALA A N 1
ATOM 786 C CA . ALA A 1 101 ? -8.938 15.961 9.977 1 98.81 101 ALA A CA 1
ATOM 787 C C . ALA A 1 101 ? -7.91 15 10.562 1 98.81 101 ALA A C 1
ATOM 789 O O . ALA A 1 101 ? -7.973 13.789 10.32 1 98.81 101 ALA A O 1
ATOM 790 N N . TRP A 1 102 ? -6.949 15.523 11.328 1 98.75 102 TRP A N 1
ATOM 791 C CA . TRP A 1 102 ? -5.945 14.695 11.977 1 98.75 102 TRP A CA 1
ATOM 792 C C . TRP A 1 102 ? -6.602 13.648 12.867 1 98.75 102 TRP A C 1
ATOM 794 O O . TRP A 1 102 ? -6.188 12.484 12.883 1 98.75 102 TRP A O 1
ATOM 804 N N . LEU A 1 103 ? -7.629 13.992 13.594 1 98.38 103 LEU A N 1
ATOM 805 C CA . LEU A 1 103 ? -8.328 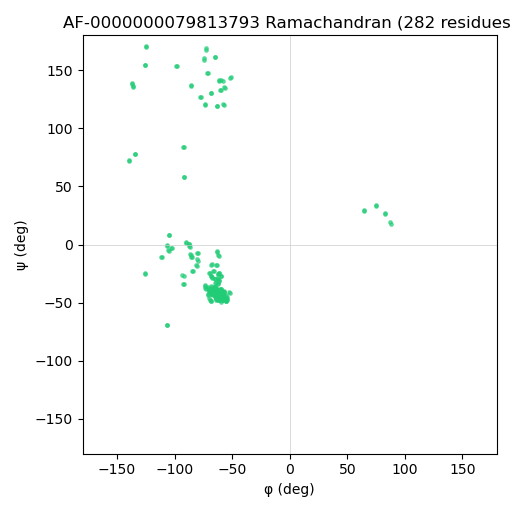13.07 14.484 1 98.38 103 LEU A CA 1
ATOM 806 C C . LEU A 1 103 ? -8.953 11.922 13.695 1 98.38 103 LEU A C 1
ATOM 808 O O . LEU A 1 103 ? -9.117 10.82 14.219 1 98.38 103 LEU A O 1
ATOM 812 N N . ILE A 1 104 ? -9.312 12.172 12.492 1 98.62 104 ILE A N 1
ATOM 813 C CA . ILE A 1 104 ? -9.961 11.18 11.641 1 98.62 104 ILE A CA 1
ATOM 814 C C . ILE A 1 104 ? -8.945 10.133 11.195 1 98.62 104 ILE A C 1
ATOM 816 O O . ILE A 1 104 ? -9.242 8.938 11.156 1 98.62 104 ILE A O 1
ATOM 820 N N . ILE A 1 105 ? -7.68 10.586 10.898 1 98.62 105 ILE A N 1
ATOM 821 C CA . ILE A 1 105 ? -6.789 9.727 10.125 1 98.62 105 ILE A CA 1
ATOM 822 C C . ILE A 1 105 ? -5.641 9.242 11.008 1 98.62 105 ILE A C 1
ATOM 824 O O . ILE A 1 105 ? -4.91 8.32 10.641 1 98.62 105 ILE A O 1
ATOM 828 N N . LYS A 1 106 ? -5.426 9.75 12.188 1 98 106 LYS A N 1
ATOM 829 C CA . LYS A 1 106 ? -4.234 9.547 13.008 1 98 106 LYS A CA 1
ATOM 830 C C . LYS A 1 106 ? -4.07 8.07 13.375 1 98 106 LYS A C 1
ATOM 832 O O . LYS A 1 106 ? -2.955 7.613 13.625 1 98 106 LYS A O 1
ATOM 837 N N . ASP A 1 107 ? -5.195 7.332 13.391 1 97.25 107 ASP A N 1
ATOM 838 C CA . ASP A 1 107 ? -5.141 5.934 13.812 1 97.25 107 ASP A CA 1
ATOM 839 C C . ASP A 1 107 ? -4.891 5.012 12.625 1 97.25 107 ASP A C 1
ATOM 841 O O . ASP A 1 107 ? -4.973 3.787 12.758 1 97.25 107 ASP A O 1
ATOM 845 N N . TRP A 1 108 ? -4.734 5.559 11.43 1 97.94 108 TRP A N 1
ATOM 846 C CA . TRP A 1 108 ? -4.395 4.754 10.258 1 97.94 108 TRP A CA 1
ATOM 847 C C . TRP A 1 108 ? -3.191 3.859 10.547 1 97.94 108 TRP A C 1
ATOM 849 O O . TRP A 1 108 ? -2.246 4.273 11.219 1 97.94 108 TRP A O 1
ATOM 859 N N . ASN A 1 109 ? -3.219 2.756 10.031 1 96.12 109 ASN A N 1
ATOM 860 C CA . ASN A 1 109 ? -2.178 1.742 10.156 1 96.12 109 ASN A CA 1
ATOM 861 C C . ASN A 1 109 ? -1.872 1.091 8.805 1 96.12 109 ASN A C 1
ATOM 863 O O . ASN A 1 109 ? -2.789 0.71 8.078 1 96.12 109 ASN A O 1
ATOM 867 N N . ILE A 1 110 ? -0.59 0.943 8.539 1 96.44 110 ILE A N 1
ATOM 868 C CA . ILE A 1 110 ? -0.15 0.466 7.234 1 96.44 110 ILE A CA 1
ATOM 869 C C . ILE A 1 110 ? -0.703 -0.935 6.984 1 96.44 110 ILE A C 1
ATOM 871 O O . ILE A 1 110 ? -0.903 -1.333 5.836 1 96.44 110 ILE A O 1
ATOM 875 N N . ASN A 1 111 ? -1.021 -1.701 7.961 1 95.06 111 ASN A N 1
ATOM 876 C CA . ASN A 1 111 ? -1.497 -3.072 7.816 1 95.06 111 ASN A CA 1
ATOM 877 C C . ASN A 1 111 ? -2.979 -3.117 7.449 1 95.06 111 ASN A C 1
ATOM 879 O O . ASN A 1 111 ? -3.496 -4.172 7.07 1 95.06 111 ASN A O 1
ATOM 883 N N . MET A 1 112 ? -3.607 -1.976 7.465 1 94.62 112 MET A N 1
ATOM 884 C CA . MET A 1 112 ? -4.996 -1.929 7.016 1 94.62 112 MET A CA 1
ATOM 885 C C . MET A 1 112 ? -5.113 -2.35 5.555 1 94.62 112 MET A C 1
ATOM 887 O O . MET A 1 112 ? -6.211 -2.645 5.078 1 94.62 112 MET A O 1
ATOM 891 N N . ARG A 1 113 ? -3.986 -2.467 4.922 1 95.31 113 ARG A N 1
ATOM 892 C CA . ARG A 1 113 ? -3.986 -2.934 3.539 1 95.31 113 ARG A CA 1
ATOM 893 C C . ARG A 1 113 ? -4.516 -4.359 3.441 1 95.31 113 ARG A C 1
ATOM 895 O O . ARG A 1 113 ? -4.973 -4.785 2.379 1 95.31 113 ARG A O 1
ATOM 902 N N . TYR A 1 114 ? -4.535 -5.043 4.527 1 96.38 114 TYR A N 1
ATOM 903 C CA . TYR A 1 114 ? -4.961 -6.438 4.516 1 96.38 114 TYR A CA 1
ATOM 904 C C . TYR A 1 114 ? -6.367 -6.582 5.094 1 96.38 114 TYR A C 1
ATOM 906 O O . TYR A 1 114 ? -6.82 -7.699 5.359 1 96.38 114 TYR A O 1
ATOM 914 N N . HIS A 1 115 ? -6.988 -5.473 5.336 1 96 115 HIS A N 1
ATOM 915 C CA . HIS A 1 115 ? -8.391 -5.527 5.742 1 96 115 HIS A CA 1
ATOM 916 C C . HIS A 1 115 ? -9.25 -6.164 4.664 1 96 115 HIS A C 1
ATOM 918 O O . HIS A 1 115 ? -9.055 -5.91 3.473 1 96 115 HIS A O 1
ATOM 924 N N . VAL A 1 116 ? -10.203 -6.969 5.094 1 94.69 116 VAL A N 1
ATOM 925 C CA . VAL A 1 116 ? -11.109 -7.621 4.152 1 94.69 116 VAL A CA 1
ATOM 926 C C . VAL A 1 116 ? -11.922 -6.566 3.4 1 94.69 116 VAL A C 1
ATOM 928 O O . VAL A 1 116 ? -12.609 -5.75 4.016 1 94.69 116 VAL A O 1
ATOM 931 N N . PRO A 1 117 ? -11.789 -6.535 2.113 1 94.06 117 PRO A N 1
ATOM 932 C CA . PRO A 1 117 ? -12.367 -5.434 1.342 1 94.06 117 PRO A CA 1
ATOM 933 C C . PRO A 1 117 ? -13.883 -5.344 1.484 1 94.06 117 PRO A C 1
ATOM 935 O O . PRO A 1 117 ? -14.43 -4.246 1.627 1 94.06 117 PRO A O 1
ATOM 938 N N . GLY A 1 118 ? -14.625 -6.426 1.499 1 92.12 118 GLY A N 1
ATOM 939 C CA . GLY A 1 118 ? -16.078 -6.43 1.579 1 92.12 118 GLY A CA 1
ATOM 940 C C . GLY A 1 118 ? -16.609 -5.934 2.912 1 92.12 118 GLY A C 1
ATOM 941 O O . GLY A 1 118 ? -17.766 -5.551 3.021 1 92.12 118 GLY A O 1
ATOM 942 N N . ALA A 1 119 ? -15.797 -5.891 3.893 1 93.88 119 ALA A N 1
ATOM 943 C CA . ALA A 1 119 ? -16.219 -5.535 5.246 1 93.88 119 ALA A CA 1
ATOM 944 C C . ALA A 1 119 ? -15.742 -4.133 5.617 1 93.88 119 ALA A C 1
ATOM 946 O O . ALA A 1 119 ? -16.031 -3.645 6.711 1 93.88 119 ALA A O 1
ATOM 947 N N . PHE A 1 120 ? -15.055 -3.496 4.746 1 96.5 120 PHE A N 1
ATOM 948 C CA . PHE A 1 120 ? -14.5 -2.189 5.074 1 96.5 120 PHE A CA 1
ATOM 949 C C . PHE A 1 120 ? -15.578 -1.112 5.008 1 96.5 120 PHE A C 1
ATOM 951 O O . PHE A 1 120 ? -16.266 -0.975 3.99 1 96.5 120 PHE A O 1
ATOM 958 N N . PRO A 1 121 ? -15.742 -0.364 6.012 1 96.62 121 PRO A N 1
ATOM 959 C CA . PRO A 1 121 ? -16.828 0.621 6.023 1 96.62 121 PRO A CA 1
ATOM 960 C C . PRO A 1 121 ? -16.609 1.757 5.027 1 96.62 121 PRO A C 1
ATOM 962 O O . PRO A 1 121 ? -15.57 2.43 5.074 1 96.62 121 PRO A O 1
ATOM 965 N N . GLN A 1 122 ? -17.609 1.993 4.289 1 98.12 122 GLN A N 1
ATOM 966 C CA . GLN A 1 122 ? -17.578 3.078 3.312 1 98.12 122 GLN A CA 1
ATOM 967 C C . GLN A 1 122 ? -17.344 4.422 3.99 1 98.12 122 GLN A C 1
ATOM 969 O O . GLN A 1 122 ? -16.547 5.234 3.514 1 98.12 122 GLN A O 1
ATOM 974 N N . ALA A 1 123 ? -18 4.699 5.066 1 98.44 123 ALA A N 1
ATOM 975 C CA . ALA A 1 123 ? -17.922 5.977 5.77 1 98.44 123 ALA A CA 1
ATOM 976 C C . ALA A 1 123 ? -16.5 6.277 6.223 1 98.44 123 ALA A C 1
ATOM 978 O O . ALA A 1 123 ? -16.078 7.438 6.223 1 98.44 123 ALA A O 1
ATOM 979 N N . MET A 1 124 ? -15.82 5.238 6.645 1 98 124 MET A N 1
ATOM 980 C CA . MET A 1 124 ? -14.438 5.402 7.086 1 98 124 MET A CA 1
ATOM 981 C C . MET A 1 124 ? -13.555 5.859 5.93 1 98 124 MET A C 1
ATOM 983 O O . MET A 1 124 ? -12.719 6.75 6.098 1 98 124 MET A O 1
ATOM 987 N N . ALA A 1 125 ? -13.695 5.258 4.77 1 98.44 125 ALA A N 1
ATOM 988 C CA . ALA A 1 125 ? -12.953 5.641 3.576 1 98.44 125 ALA A CA 1
ATOM 989 C C . ALA A 1 125 ? -13.273 7.074 3.164 1 98.44 125 ALA A C 1
ATOM 991 O O . ALA A 1 125 ? -12.367 7.867 2.9 1 98.44 125 ALA A O 1
ATOM 992 N N . GLU A 1 126 ? -14.516 7.41 3.148 1 98.81 126 GLU A N 1
ATOM 993 C CA . GLU A 1 126 ? -14.953 8.742 2.742 1 98.81 126 GLU A CA 1
ATOM 994 C C . GLU A 1 126 ? -14.422 9.812 3.689 1 98.81 126 GLU A C 1
ATOM 996 O O . GLU A 1 126 ? -13.945 10.859 3.248 1 98.81 126 GLU A O 1
ATOM 1001 N N . SER A 1 127 ? -14.461 9.531 4.949 1 98.81 127 SER A N 1
ATOM 1002 C CA . SER A 1 127 ? -13.977 10.492 5.941 1 98.81 127 SER A CA 1
ATOM 1003 C C . SER A 1 127 ? -12.477 10.703 5.816 1 98.81 127 SER A C 1
ATOM 1005 O O . SER A 1 127 ? -11.984 11.82 5.98 1 98.81 127 SER A O 1
ATOM 1007 N N . ALA A 1 128 ? -11.805 9.609 5.547 1 98.81 128 ALA A N 1
ATOM 1008 C CA . ALA A 1 128 ? -10.359 9.719 5.402 1 98.81 128 ALA A CA 1
ATOM 1009 C C . ALA A 1 128 ? -9.992 10.57 4.195 1 98.81 128 ALA A C 1
ATOM 1011 O O . ALA A 1 128 ? -9.109 11.438 4.285 1 98.81 128 ALA A O 1
ATOM 1012 N N . VAL A 1 129 ? -10.648 10.32 3.084 1 98.88 129 VAL A N 1
ATOM 1013 C CA . VA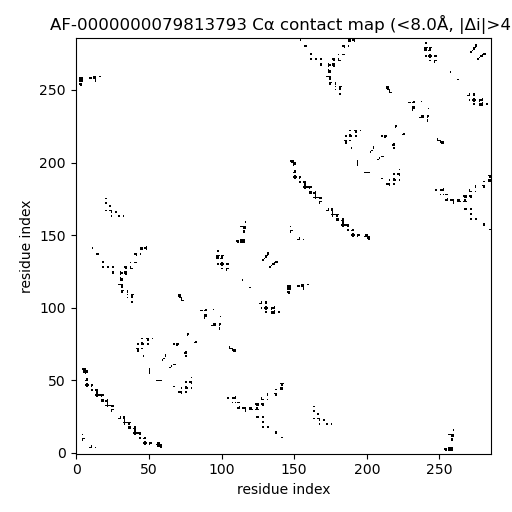L A 1 129 ? -10.352 11.078 1.874 1 98.88 129 VAL A CA 1
ATOM 1014 C C . VAL A 1 129 ? -10.75 12.539 2.068 1 98.88 129 VAL A C 1
ATOM 1016 O O . VAL A 1 129 ? -10.031 13.445 1.641 1 98.88 129 VAL A O 1
ATOM 1019 N N . GLU A 1 130 ? -11.883 12.773 2.703 1 98.88 130 GLU A N 1
ATOM 1020 C CA . GLU A 1 130 ? -12.289 14.141 3.027 1 98.88 130 GLU A CA 1
ATOM 1021 C C . GLU A 1 130 ? -11.258 14.836 3.91 1 98.88 130 GLU A C 1
ATOM 1023 O O . GLU A 1 130 ? -10.945 16.016 3.705 1 98.88 130 GLU A O 1
ATOM 1028 N N . ALA A 1 131 ? -10.75 14.125 4.879 1 98.88 131 ALA A N 1
ATOM 1029 C CA . ALA A 1 131 ? -9.773 14.672 5.82 1 98.88 131 ALA A CA 1
ATOM 1030 C C . ALA A 1 131 ? -8.531 15.18 5.094 1 98.88 131 ALA A C 1
ATOM 1032 O O . ALA A 1 131 ? -8.07 16.297 5.348 1 98.88 131 ALA A O 1
ATOM 1033 N N . ILE A 1 132 ? -8.047 14.391 4.145 1 98.81 132 ILE A N 1
ATOM 1034 C CA . ILE A 1 132 ? -6.758 14.727 3.551 1 98.81 132 ILE A CA 1
ATOM 1035 C C . ILE A 1 132 ? -6.953 15.75 2.434 1 98.81 132 ILE A C 1
ATOM 1037 O O . ILE A 1 132 ? -6.023 16.484 2.084 1 98.81 132 ILE A O 1
ATOM 1041 N N . ASP A 1 133 ? -8.188 15.836 1.84 1 98.44 133 ASP A N 1
ATOM 1042 C CA . ASP A 1 133 ? -8.438 16.672 0.668 1 98.44 133 ASP A CA 1
ATOM 1043 C C . ASP A 1 133 ? -9.25 17.922 1.04 1 98.44 133 ASP A C 1
ATOM 1045 O O . ASP A 1 133 ? -8.68 18.969 1.307 1 98.44 133 ASP A O 1
ATOM 1049 N N . VAL A 1 134 ? -10.508 17.734 1.398 1 98.38 134 VAL A N 1
ATOM 1050 C CA . VAL A 1 134 ? -11.453 18.828 1.624 1 98.38 134 VAL A CA 1
ATOM 1051 C C . VAL A 1 134 ? -11.094 19.562 2.91 1 98.38 134 VAL A C 1
ATOM 1053 O O . VAL A 1 134 ? -11.078 20.797 2.939 1 98.38 134 VAL A O 1
ATOM 1056 N N . MET A 1 135 ? -10.758 18.828 3.959 1 98.62 135 MET A N 1
ATOM 1057 C CA . MET A 1 135 ? -10.445 19.438 5.25 1 98.62 135 MET A CA 1
ATOM 1058 C C . MET A 1 135 ? -9.023 19.984 5.27 1 98.62 135 MET A C 1
ATOM 1060 O O . MET A 1 135 ? -8.617 20.656 6.219 1 98.62 135 MET A O 1
ATOM 1064 N N . GLY A 1 136 ? -8.188 19.578 4.25 1 98.44 136 GLY A N 1
ATOM 1065 C CA . GLY A 1 136 ? -6.957 20.281 3.947 1 98.44 136 GLY A CA 1
ATOM 1066 C C . GLY A 1 136 ? -5.77 19.797 4.754 1 98.44 136 GLY A C 1
ATOM 1067 O O . GLY A 1 136 ? -4.777 20.516 4.902 1 98.44 136 GLY A O 1
ATOM 1068 N N . LEU A 1 137 ? -5.816 18.641 5.32 1 98.81 137 LEU A N 1
ATOM 1069 C CA . LEU A 1 137 ? -4.738 18.172 6.18 1 98.81 137 LEU A CA 1
ATOM 1070 C C . LEU A 1 137 ? -3.426 18.078 5.406 1 98.81 137 LEU A C 1
ATOM 1072 O O . LEU A 1 137 ? -2.395 18.562 5.875 1 98.81 137 LEU A O 1
ATOM 1076 N N . VAL A 1 138 ? -3.434 17.469 4.215 1 98.88 138 VAL A N 1
ATOM 1077 C CA . VAL A 1 138 ? -2.209 17.281 3.439 1 98.88 138 VAL A CA 1
ATOM 1078 C C . VAL A 1 138 ? -1.652 18.641 3.027 1 98.88 138 VAL A C 1
ATOM 1080 O O . VAL A 1 138 ? -0.45 18.891 3.143 1 98.88 138 VAL A O 1
ATOM 1083 N N . THR A 1 139 ? -2.512 19.562 2.58 1 98.44 139 THR A N 1
ATOM 1084 C CA . THR A 1 139 ? -2.086 20.891 2.197 1 98.44 139 THR A CA 1
ATOM 1085 C C . THR A 1 139 ? -1.439 21.625 3.377 1 98.44 139 THR A C 1
ATOM 1087 O O . THR A 1 139 ? -0.406 22.266 3.223 1 98.44 139 THR A O 1
ATOM 1090 N N . TRP A 1 140 ? -2.045 21.516 4.504 1 98.44 140 TRP A N 1
ATOM 1091 C CA . TRP A 1 140 ? -1.517 22.172 5.699 1 98.44 140 TRP A CA 1
ATOM 1092 C C . TRP A 1 140 ? -0.141 21.609 6.055 1 98.44 140 TRP A C 1
ATOM 1094 O O . TRP A 1 140 ? 0.768 22.375 6.406 1 98.44 140 TRP A O 1
ATOM 1104 N N . LEU A 1 141 ? 0.066 20.297 6.012 1 98.44 141 LEU A N 1
ATOM 1105 C CA . LEU A 1 141 ? 1.331 19.656 6.359 1 98.44 141 LEU A CA 1
ATOM 1106 C C . LEU A 1 141 ? 2.43 20.062 5.379 1 98.44 141 LEU A C 1
ATOM 1108 O O . LEU A 1 141 ? 3.605 20.109 5.746 1 98.44 141 LEU A O 1
ATOM 1112 N N . LEU A 1 142 ? 2.021 20.344 4.145 1 98 142 LEU A N 1
ATOM 1113 C CA . LEU A 1 142 ? 3.004 20.609 3.1 1 98 142 LEU A CA 1
ATOM 1114 C C . LEU A 1 142 ? 3.396 22.078 3.08 1 98 142 LEU A C 1
ATOM 1116 O O . LEU A 1 142 ? 4.266 22.484 2.303 1 98 142 LEU A O 1
ATOM 1120 N N . GLN A 1 143 ? 2.832 22.938 3.934 1 92.81 143 GLN A N 1
ATOM 1121 C CA . GLN A 1 143 ? 3.213 24.328 4.047 1 92.81 143 GLN A CA 1
ATOM 1122 C C . GLN A 1 143 ? 4.555 24.484 4.758 1 92.81 143 GLN A C 1
ATOM 1124 O O . GLN A 1 143 ? 4.895 23.688 5.633 1 92.81 143 GLN A O 1
ATOM 1129 N N . MET B 1 1 ? -13.242 -8.742 16.016 1 43.5 1 MET B N 1
ATOM 1130 C CA . MET B 1 1 ? -12.969 -9.422 14.742 1 43.5 1 MET B CA 1
ATOM 1131 C C . MET B 1 1 ? -11.805 -8.766 14.016 1 43.5 1 MET B C 1
ATOM 1133 O O . MET B 1 1 ? -11.789 -7.543 13.836 1 43.5 1 MET B O 1
ATOM 1137 N N . SER B 1 2 ? -10.797 -9.484 13.93 1 57.34 2 SER B N 1
ATOM 1138 C CA . SER B 1 2 ? -9.594 -8.859 13.375 1 57.34 2 SER B CA 1
ATOM 1139 C C . SER B 1 2 ? -9.859 -8.305 11.977 1 57.34 2 SER B C 1
ATOM 1141 O O . SER B 1 2 ? -10.586 -8.914 11.188 1 57.34 2 SER B O 1
ATOM 1143 N N . ALA B 1 3 ? -9.703 -7.105 11.727 1 76.44 3 ALA B N 1
ATOM 1144 C CA . ALA B 1 3 ? -9.984 -6.395 10.484 1 76.44 3 ALA B CA 1
ATOM 1145 C C . ALA B 1 3 ? -9.109 -6.918 9.344 1 76.44 3 ALA B C 1
ATOM 1147 O O . ALA B 1 3 ? -9.484 -6.82 8.172 1 76.44 3 ALA B O 1
ATOM 1148 N N . GLU B 1 4 ? -8.18 -7.801 9.75 1 87 4 GLU B N 1
ATOM 1149 C CA . GLU B 1 4 ? -7.262 -8.336 8.742 1 87 4 GLU B CA 1
ATOM 1150 C C . GLU B 1 4 ? -7.707 -9.711 8.266 1 87 4 GLU B C 1
ATOM 1152 O O . GLU B 1 4 ? -8.422 -10.422 8.977 1 87 4 GLU B O 1
ATOM 1157 N N . ALA B 1 5 ? -7.367 -10.125 7.066 1 94.44 5 ALA B N 1
ATOM 1158 C CA . ALA B 1 5 ? -7.695 -11.438 6.512 1 94.44 5 ALA B CA 1
ATOM 1159 C C . ALA B 1 5 ? -7.168 -12.555 7.406 1 94.44 5 ALA B C 1
ATOM 1161 O O . ALA B 1 5 ? -6.008 -12.531 7.824 1 94.44 5 ALA B O 1
ATOM 1162 N N . GLU B 1 6 ? -8.039 -13.586 7.645 1 93.38 6 GLU B N 1
ATOM 1163 C CA . GLU B 1 6 ? -7.684 -14.641 8.594 1 93.38 6 GLU B CA 1
ATOM 1164 C C . GLU B 1 6 ? -7.805 -16.016 7.949 1 93.38 6 GLU B C 1
ATOM 1166 O O . GLU B 1 6 ? -7.254 -17 8.461 1 93.38 6 GLU B O 1
ATOM 1171 N N . CYS B 1 7 ? -8.617 -16.125 6.945 1 96.69 7 CYS B N 1
ATOM 1172 C CA . CYS B 1 7 ? -8.789 -17.422 6.301 1 96.69 7 CYS B CA 1
ATOM 1173 C C . CYS B 1 7 ? -8.508 -17.344 4.809 1 96.69 7 CYS B C 1
ATOM 1175 O O . CYS B 1 7 ? -8.367 -16.234 4.262 1 96.69 7 CYS B O 1
ATOM 1177 N N . ALA B 1 8 ? -8.43 -18.422 4.164 1 97.56 8 ALA B N 1
ATOM 1178 C CA . ALA B 1 8 ? -8.016 -18.516 2.766 1 97.56 8 ALA B CA 1
ATOM 1179 C C . ALA B 1 8 ? -8.969 -17.719 1.866 1 97.56 8 ALA B C 1
ATOM 1181 O O . ALA B 1 8 ? -8.523 -17.016 0.957 1 97.56 8 ALA B O 1
ATOM 1182 N N . ASP B 1 9 ? -10.25 -17.797 2.158 1 97.38 9 ASP B N 1
ATOM 1183 C CA . ASP B 1 9 ? -11.242 -17.109 1.334 1 97.38 9 ASP B CA 1
ATOM 1184 C C . ASP B 1 9 ? -11.07 -15.594 1.418 1 97.38 9 ASP B C 1
ATOM 1186 O O . ASP B 1 9 ? -11.305 -14.875 0.442 1 97.38 9 ASP B O 1
ATOM 1190 N N . GLN B 1 10 ? -10.734 -15.164 2.549 1 97.75 10 GLN B N 1
ATOM 1191 C CA . GLN B 1 10 ? -10.523 -13.727 2.727 1 97.75 10 GLN B CA 1
ATOM 1192 C C . GLN B 1 10 ? -9.266 -13.258 2.004 1 97.75 10 GLN B C 1
ATOM 1194 O O . GLN B 1 10 ? -9.25 -12.188 1.395 1 97.75 10 GLN B O 1
ATOM 1199 N N . TRP B 1 11 ? -8.211 -14.062 2.043 1 98.19 11 TRP B N 1
ATOM 1200 C CA . TRP B 1 11 ? -7.004 -13.742 1.291 1 98.19 11 TRP B CA 1
ATOM 1201 C C . TRP B 1 11 ? -7.273 -13.766 -0.21 1 98.19 11 TRP B C 1
ATOM 1203 O O . TRP B 1 11 ? -6.715 -12.961 -0.957 1 98.19 11 TRP B O 1
ATOM 1213 N N . GLU B 1 12 ? -8.094 -14.688 -0.627 1 98.56 12 GLU B N 1
ATOM 1214 C CA . GLU B 1 12 ? -8.492 -14.719 -2.031 1 98.56 12 GLU B CA 1
ATOM 1215 C C . GLU B 1 12 ? -9.25 -13.445 -2.42 1 98.56 12 GLU B C 1
ATOM 1217 O O . GLU B 1 12 ? -8.992 -12.867 -3.477 1 98.56 12 GLU B O 1
ATOM 1222 N N . ALA B 1 13 ? -10.148 -13.078 -1.546 1 98.19 13 ALA B N 1
ATOM 1223 C CA . ALA B 1 13 ? -10.898 -11.852 -1.801 1 98.19 13 ALA B CA 1
ATOM 1224 C C . ALA B 1 13 ? -9.969 -10.641 -1.894 1 98.19 13 ALA B C 1
ATOM 1226 O O . ALA B 1 13 ? -10.164 -9.766 -2.732 1 98.19 13 ALA B O 1
ATOM 1227 N N . LEU B 1 14 ? -8.984 -10.617 -1.086 1 98.38 14 LEU B N 1
ATOM 1228 C CA . LEU B 1 14 ? -7.996 -9.547 -1.108 1 98.38 14 LEU B CA 1
ATOM 1229 C C . LEU B 1 14 ? -7.223 -9.547 -2.424 1 98.38 14 LEU B C 1
ATOM 1231 O O . LEU B 1 14 ? -7.02 -8.492 -3.029 1 98.38 14 LEU B O 1
ATOM 1235 N N . ALA B 1 15 ? -6.781 -10.711 -2.832 1 98.75 15 ALA B N 1
ATOM 1236 C CA . ALA B 1 15 ? -6.027 -10.828 -4.078 1 98.75 15 ALA B CA 1
ATOM 1237 C C . ALA B 1 15 ? -6.836 -10.297 -5.258 1 98.75 15 ALA B C 1
ATOM 1239 O O . ALA B 1 15 ? -6.32 -9.539 -6.086 1 98.75 15 ALA B O 1
ATOM 1240 N N . ARG B 1 16 ? -8.07 -10.641 -5.301 1 98.5 16 ARG B N 1
ATOM 1241 C CA . ARG B 1 16 ? -8.945 -10.211 -6.391 1 98.5 16 ARG B CA 1
ATOM 1242 C C . ARG B 1 16 ? -9.219 -8.719 -6.312 1 98.5 16 ARG B C 1
ATOM 1244 O O . ARG B 1 16 ? -9.25 -8.031 -7.34 1 98.5 16 ARG B O 1
ATOM 1251 N N . ASP B 1 17 ? -9.445 -8.289 -5.102 1 98.5 17 ASP B N 1
ATOM 1252 C CA . ASP B 1 17 ? -9.664 -6.859 -4.898 1 98.5 17 ASP B CA 1
ATOM 1253 C C . ASP B 1 17 ? -8.453 -6.047 -5.355 1 98.5 17 ASP B C 1
ATOM 1255 O O . ASP B 1 17 ? -8.602 -4.996 -5.977 1 98.5 17 ASP B O 1
ATOM 1259 N N . GLU B 1 18 ? -7.281 -6.465 -5.027 1 98.75 18 GLU B N 1
ATOM 1260 C CA . GLU B 1 18 ? -6.047 -5.777 -5.398 1 98.75 18 GLU B CA 1
ATOM 1261 C C . GLU B 1 18 ? -5.805 -5.855 -6.902 1 98.75 18 GLU B C 1
ATOM 1263 O O . GLU B 1 18 ? -5.25 -4.93 -7.496 1 98.75 18 GLU B O 1
ATOM 1268 N N . LEU B 1 19 ? -6.156 -6.957 -7.496 1 98.88 19 LEU B N 1
ATOM 1269 C CA . LEU B 1 19 ? -6.09 -7.051 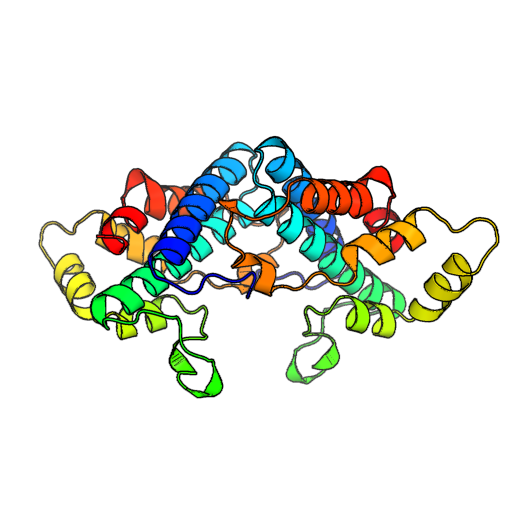-8.953 1 98.88 19 LEU B CA 1
ATOM 1270 C C . LEU B 1 19 ? -6.957 -5.98 -9.602 1 98.88 19 LEU B C 1
ATOM 1272 O O . LEU B 1 19 ? -6.496 -5.258 -10.492 1 98.88 19 LEU B O 1
ATOM 1276 N N . GLU B 1 20 ? -8.141 -5.852 -9.141 1 98.69 20 GLU B N 1
ATOM 1277 C CA . GLU B 1 20 ? -9.047 -4.828 -9.656 1 98.69 20 GLU B CA 1
ATOM 1278 C C . GLU B 1 20 ? -8.5 -3.428 -9.398 1 98.69 20 GLU B C 1
ATOM 1280 O O . GLU B 1 20 ? -8.641 -2.537 -10.242 1 98.69 20 GLU B O 1
ATOM 1285 N N . SER B 1 21 ? -7.926 -3.268 -8.25 1 98.75 21 SER B N 1
ATOM 1286 C CA . SER B 1 21 ? -7.34 -1.977 -7.906 1 98.75 21 SER B CA 1
ATOM 1287 C C . SER B 1 21 ? -6.176 -1.633 -8.828 1 98.75 21 SER B C 1
ATOM 1289 O O . SER B 1 21 ? -6.008 -0.475 -9.219 1 98.75 21 SER B O 1
ATOM 1291 N N . ALA B 1 22 ? -5.379 -2.611 -9.125 1 98.81 22 ALA B N 1
ATOM 1292 C CA . ALA B 1 22 ? -4.285 -2.398 -10.07 1 98.81 22 ALA B CA 1
ATOM 1293 C C . ALA B 1 22 ? -4.812 -1.926 -11.422 1 98.81 22 ALA B C 1
ATOM 1295 O O . ALA B 1 22 ? -4.258 -1.002 -12.023 1 98.81 22 ALA B O 1
ATOM 1296 N N . GLN B 1 23 ? -5.859 -2.533 -11.852 1 98.69 23 GLN B N 1
ATOM 1297 C CA . GLN B 1 23 ? -6.484 -2.154 -13.109 1 98.69 23 GLN B CA 1
ATOM 1298 C C . GLN B 1 23 ? -7.016 -0.724 -13.047 1 98.69 23 GLN B C 1
ATOM 1300 O O . GLN B 1 23 ? -6.832 0.051 -13.992 1 98.69 23 GLN B O 1
ATOM 1305 N N . ALA B 1 24 ? -7.645 -0.422 -11.961 1 98.5 24 ALA B N 1
ATOM 1306 C CA . ALA B 1 24 ? -8.203 0.917 -11.789 1 98.5 24 ALA B CA 1
ATOM 1307 C C . ALA B 1 24 ? -7.102 1.974 -11.789 1 98.5 24 ALA B C 1
ATOM 1309 O O . ALA B 1 24 ? -7.254 3.033 -12.398 1 98.5 24 ALA B O 1
ATOM 1310 N N . MET B 1 25 ? -6.062 1.676 -11.109 1 98.62 25 MET B N 1
ATOM 1311 C CA . MET B 1 25 ? -4.953 2.623 -11.047 1 98.62 25 MET B CA 1
ATOM 1312 C C . MET B 1 25 ? -4.305 2.785 -12.422 1 98.62 25 MET B C 1
ATOM 1314 O O . MET B 1 25 ? -3.904 3.889 -12.797 1 98.62 25 MET B O 1
ATOM 1318 N N . LEU B 1 26 ? -4.164 1.699 -13.117 1 98.31 26 LEU B N 1
ATOM 1319 C CA . LEU B 1 26 ? -3.631 1.769 -14.477 1 98.31 26 LEU B CA 1
ATOM 1320 C C . LEU B 1 26 ? -4.496 2.664 -15.352 1 98.31 26 LEU B C 1
ATOM 1322 O O . LEU B 1 26 ? -3.979 3.496 -16.109 1 98.31 26 LEU B O 1
ATOM 1326 N N . ALA B 1 27 ? -5.766 2.482 -15.258 1 97.69 27 ALA B N 1
ATOM 1327 C CA . ALA B 1 27 ? -6.715 3.279 -16.031 1 97.69 27 ALA B CA 1
ATOM 1328 C C . ALA B 1 27 ? -6.613 4.758 -15.672 1 97.69 27 ALA B C 1
ATOM 1330 O O . ALA B 1 27 ? -6.82 5.629 -16.516 1 97.69 27 ALA B O 1
ATOM 1331 N N . ALA B 1 28 ? -6.273 5.023 -14.477 1 97.38 28 ALA B N 1
ATOM 1332 C CA . ALA B 1 28 ? -6.148 6.391 -13.984 1 97.38 28 ALA B CA 1
ATOM 1333 C C . ALA B 1 28 ? -4.75 6.941 -14.258 1 97.38 28 ALA B C 1
ATOM 1335 O O . ALA B 1 28 ? -4.422 8.055 -13.828 1 97.38 28 ALA B O 1
ATOM 1336 N N . ARG B 1 29 ? -3.9 6.168 -14.875 1 97.56 29 ARG B N 1
ATOM 1337 C CA . ARG B 1 29 ? -2.537 6.531 -15.25 1 97.56 29 ARG B CA 1
ATOM 1338 C C . ARG B 1 29 ? -1.683 6.789 -14.016 1 97.56 29 ARG B C 1
ATOM 1340 O O . ARG B 1 29 ? -0.818 7.668 -14.023 1 97.56 29 ARG B O 1
ATOM 1347 N N . LYS B 1 30 ? -2.045 6.117 -12.984 1 98.31 30 LYS B N 1
ATOM 1348 C CA . LYS B 1 30 ? -1.218 6.059 -11.781 1 98.31 30 LYS B CA 1
ATOM 1349 C C . LYS B 1 30 ? -0.278 4.855 -11.82 1 98.31 30 LYS B C 1
ATOM 1351 O O . LYS B 1 30 ? -0.51 3.861 -11.133 1 98.31 30 LYS B O 1
ATOM 1356 N N . TRP B 1 31 ? 0.846 4.988 -12.461 1 98.19 31 TRP B N 1
ATOM 1357 C CA . TRP B 1 31 ? 1.689 3.861 -12.852 1 98.19 31 TRP B CA 1
ATOM 1358 C C . TRP B 1 31 ? 2.311 3.201 -11.625 1 98.19 31 TRP B C 1
ATOM 1360 O O . TRP B 1 31 ? 2.234 1.98 -11.461 1 98.19 31 TRP B O 1
ATOM 1370 N N . LYS B 1 32 ? 2.883 3.99 -10.742 1 97.94 32 LYS B N 1
ATOM 1371 C CA . LYS B 1 32 ? 3.523 3.465 -9.539 1 97.94 32 LYS B CA 1
ATOM 1372 C C . LYS B 1 32 ? 2.529 2.689 -8.68 1 97.94 32 LYS B C 1
ATOM 1374 O O . LYS B 1 32 ? 2.838 1.599 -8.195 1 97.94 32 LYS B O 1
ATOM 1379 N N . ASN B 1 33 ? 1.342 3.24 -8.516 1 98.56 33 ASN B N 1
ATOM 1380 C CA . ASN B 1 33 ? 0.338 2.617 -7.664 1 98.56 33 ASN B CA 1
ATOM 1381 C C . ASN B 1 33 ? -0.267 1.379 -8.32 1 98.56 33 ASN B C 1
ATOM 1383 O O . ASN B 1 33 ? -0.627 0.421 -7.633 1 98.56 33 ASN B O 1
ATOM 1387 N N . ALA B 1 34 ? -0.435 1.413 -9.68 1 98.75 34 ALA B N 1
ATOM 1388 C CA . ALA B 1 34 ? -0.848 0.203 -10.391 1 98.75 34 ALA B CA 1
ATOM 1389 C C . ALA B 1 34 ? 0.126 -0.943 -10.125 1 98.75 34 ALA B C 1
ATOM 1391 O O . ALA B 1 34 ? -0.292 -2.062 -9.82 1 98.75 34 ALA B O 1
ATOM 1392 N N . TYR B 1 35 ? 1.415 -0.614 -10.242 1 98.75 35 TYR B N 1
ATOM 1393 C CA . TYR B 1 35 ? 2.465 -1.592 -9.984 1 98.75 35 TYR B CA 1
ATOM 1394 C C . TYR B 1 35 ? 2.396 -2.096 -8.547 1 98.75 35 TYR B C 1
ATOM 1396 O O . TYR B 1 35 ? 2.523 -3.295 -8.297 1 98.75 35 TYR B O 1
ATOM 1404 N N . GLN B 1 36 ? 2.18 -1.199 -7.617 1 98.62 36 GLN B N 1
ATOM 1405 C CA . GLN B 1 36 ? 2.113 -1.551 -6.203 1 98.62 36 GLN B CA 1
ATOM 1406 C C . GLN B 1 36 ? 0.957 -2.508 -5.93 1 98.62 36 GLN B C 1
ATOM 1408 O O . GLN B 1 36 ? 1.139 -3.537 -5.277 1 98.62 36 GLN B O 1
ATOM 1413 N N . HIS B 1 37 ? -0.199 -2.201 -6.43 1 98.81 37 HIS B N 1
ATOM 1414 C CA . HIS B 1 37 ? -1.361 -3.057 -6.215 1 98.81 37 HIS B CA 1
ATOM 1415 C C . HIS B 1 37 ? -1.176 -4.414 -6.883 1 98.81 37 HIS B C 1
ATOM 1417 O O . HIS B 1 37 ? -1.656 -5.43 -6.375 1 98.81 37 HIS B O 1
ATOM 1423 N N . ALA B 1 38 ? -0.54 -4.434 -8.047 1 98.94 38 ALA B N 1
ATOM 1424 C CA . ALA B 1 38 ? -0.261 -5.711 -8.703 1 98.94 38 ALA B CA 1
ATOM 1425 C C . ALA B 1 38 ? 0.579 -6.613 -7.801 1 98.94 38 ALA B C 1
ATOM 1427 O O . ALA B 1 38 ? 0.281 -7.801 -7.652 1 98.94 38 ALA B O 1
ATOM 1428 N N . GLY B 1 39 ? 1.588 -6.039 -7.219 1 98.88 39 GLY B N 1
ATOM 1429 C CA . GLY B 1 39 ? 2.42 -6.805 -6.305 1 98.88 39 GLY B CA 1
ATOM 1430 C C . GLY B 1 39 ? 1.661 -7.324 -5.098 1 98.88 39 GLY B C 1
ATOM 1431 O O . GLY B 1 39 ? 1.822 -8.484 -4.703 1 98.88 39 GLY B O 1
ATOM 1432 N N . ILE B 1 40 ? 0.831 -6.484 -4.539 1 98.75 40 ILE B N 1
ATOM 1433 C CA . ILE B 1 40 ? 0.05 -6.879 -3.373 1 98.75 40 ILE B CA 1
ATOM 1434 C C . ILE B 1 40 ? -0.923 -7.992 -3.758 1 98.75 40 ILE B C 1
ATOM 1436 O O . ILE B 1 40 ? -1.175 -8.906 -2.967 1 98.75 40 ILE B O 1
ATOM 1440 N N . ALA B 1 41 ? -1.503 -7.895 -4.938 1 98.88 41 ALA B N 1
ATOM 1441 C CA . ALA B 1 41 ? -2.387 -8.953 -5.414 1 98.88 41 ALA B CA 1
ATOM 1442 C C . ALA B 1 41 ? -1.679 -10.305 -5.398 1 98.88 41 ALA B C 1
ATOM 1444 O O . ALA B 1 41 ? -2.229 -11.297 -4.914 1 98.88 41 ALA B O 1
ATOM 1445 N N . VAL B 1 42 ? -0.454 -10.352 -5.898 1 98.94 42 VAL B N 1
ATOM 1446 C CA . VAL B 1 42 ? 0.315 -11.594 -5.949 1 98.94 42 VAL B CA 1
ATOM 1447 C C . VAL B 1 42 ? 0.652 -12.047 -4.527 1 98.94 42 VAL B C 1
ATOM 1449 O O . VAL B 1 42 ? 0.536 -13.234 -4.207 1 98.94 42 VAL B O 1
ATOM 1452 N N . GLU B 1 43 ? 1.05 -11.102 -3.695 1 98.75 43 GLU B N 1
ATOM 1453 C CA . GLU B 1 43 ? 1.335 -11.422 -2.299 1 98.75 43 GLU B CA 1
ATOM 1454 C C . GLU B 1 43 ? 0.138 -12.086 -1.63 1 98.75 43 GLU B C 1
ATOM 1456 O O . GLU B 1 43 ? 0.282 -13.133 -0.987 1 98.75 43 GLU B O 1
ATOM 1461 N N . CYS B 1 44 ? -1.033 -11.508 -1.797 1 98.69 44 CYS B N 1
ATOM 1462 C CA . CYS B 1 44 ? -2.242 -12.031 -1.174 1 98.69 44 CYS B CA 1
ATOM 1463 C C . CYS B 1 44 ? -2.611 -13.391 -1.756 1 98.69 44 CYS B C 1
ATOM 1465 O O . CYS B 1 44 ? -3.047 -14.281 -1.029 1 98.69 44 CYS B O 1
ATOM 1467 N N . ALA B 1 45 ? -2.445 -13.539 -3.066 1 98.88 45 ALA B N 1
ATOM 1468 C CA . ALA B 1 45 ? -2.715 -14.828 -3.699 1 98.88 45 ALA B CA 1
ATOM 1469 C C . ALA B 1 45 ? -1.783 -15.906 -3.16 1 98.88 45 ALA B C 1
ATOM 1471 O O . ALA B 1 45 ? -2.211 -17.047 -2.912 1 98.88 45 ALA B O 1
ATOM 1472 N N . LEU B 1 46 ? -0.511 -15.602 -2.977 1 98.75 46 LEU B N 1
ATOM 1473 C CA . LEU B 1 46 ? 0.455 -16.547 -2.438 1 98.75 46 LEU B CA 1
ATOM 1474 C C . LEU B 1 46 ? 0.098 -16.938 -1.007 1 98.75 46 LEU B C 1
ATOM 1476 O O . LEU B 1 46 ? 0.183 -18.109 -0.636 1 98.75 46 LEU B O 1
ATOM 1480 N N . LYS B 1 47 ? -0.32 -15.961 -0.201 1 98.25 47 LYS B N 1
ATOM 1481 C CA . LYS B 1 47 ? -0.714 -16.25 1.174 1 98.25 47 LYS B CA 1
ATOM 1482 C C . LYS B 1 47 ? -1.954 -17.141 1.213 1 98.25 47 LYS B C 1
ATOM 1484 O O . LYS B 1 47 ? -2.057 -18.031 2.053 1 98.25 47 LYS B O 1
ATOM 1489 N N . CYS B 1 48 ? -2.883 -16.891 0.287 1 98.44 48 CYS B N 1
ATOM 1490 C CA . CYS B 1 48 ? -4.035 -17.781 0.136 1 98.44 48 CYS B CA 1
ATOM 1491 C C . CYS B 1 48 ? -3.598 -19.203 -0.194 1 98.44 48 CYS B C 1
ATOM 1493 O O . CYS B 1 48 ? -4.043 -20.156 0.442 1 98.44 48 CYS B O 1
ATOM 1495 N N . LYS B 1 49 ? -2.717 -19.344 -1.14 1 98.44 49 LYS B N 1
ATOM 1496 C CA . LYS B 1 49 ? -2.219 -20.641 -1.579 1 98.44 49 LYS B CA 1
ATOM 1497 C C . LYS B 1 49 ? -1.511 -21.375 -0.441 1 98.44 49 LYS B C 1
ATOM 1499 O O . LYS B 1 49 ? -1.694 -22.578 -0.26 1 98.44 49 LYS B O 1
ATOM 1504 N N . ILE B 1 50 ? -0.672 -20.672 0.291 1 97.88 50 ILE B N 1
ATOM 1505 C CA . ILE B 1 50 ? 0.037 -21.234 1.43 1 97.88 50 ILE B CA 1
ATOM 1506 C C . ILE B 1 50 ? -0.964 -21.859 2.404 1 97.88 50 ILE B C 1
ATOM 1508 O O . ILE B 1 50 ? -0.779 -22.984 2.859 1 97.88 50 ILE B O 1
ATOM 1512 N N . MET B 1 51 ? -2.051 -21.156 2.682 1 97.44 51 MET B N 1
ATOM 1513 C CA . MET B 1 51 ? -3.053 -21.656 3.619 1 97.44 51 MET B CA 1
ATOM 1514 C C . MET B 1 51 ? -3.719 -22.922 3.082 1 97.44 51 MET B C 1
ATOM 1516 O O . MET B 1 51 ? -3.902 -23.891 3.818 1 97.44 51 MET B O 1
ATOM 1520 N N . ARG B 1 52 ? -4.031 -22.906 1.84 1 97.12 52 ARG B N 1
ATOM 1521 C CA . ARG B 1 52 ? -4.742 -24.047 1.244 1 97.12 52 ARG B CA 1
ATOM 1522 C C . ARG B 1 52 ? -3.854 -25.281 1.183 1 97.12 52 ARG B C 1
ATOM 1524 O O . ARG B 1 52 ? -4.289 -26.375 1.524 1 97.12 52 ARG B O 1
ATOM 1531 N N . VAL B 1 53 ? -2.639 -25.078 0.804 1 96.44 53 VAL B N 1
ATOM 1532 C CA . VAL B 1 53 ? -1.727 -26.203 0.651 1 96.44 53 VAL B CA 1
ATOM 1533 C C . VAL B 1 53 ? -1.358 -26.766 2.025 1 96.44 53 VAL B C 1
ATOM 1535 O O . VAL B 1 53 ? -1.187 -27.969 2.186 1 96.44 53 VAL B O 1
ATOM 1538 N N . SER B 1 54 ? -1.206 -25.891 3.016 1 95.56 54 SER B N 1
ATOM 1539 C CA . SER B 1 54 ? -0.797 -26.312 4.352 1 95.56 54 SER B CA 1
ATOM 1540 C C . SER B 1 54 ? -1.997 -26.734 5.188 1 95.56 54 SER B C 1
ATOM 1542 O O . SER B 1 54 ? -1.836 -27.234 6.305 1 95.56 54 SER B O 1
ATOM 1544 N N . GLY B 1 55 ? -3.168 -26.469 4.727 1 95.69 55 GLY B N 1
ATOM 1545 C CA . GLY B 1 55 ? -4.383 -26.859 5.426 1 95.69 55 GLY B CA 1
ATOM 1546 C C . GLY B 1 55 ? -4.672 -26 6.645 1 95.69 55 GLY B C 1
ATOM 1547 O O . GLY B 1 55 ? -5.164 -26.5 7.656 1 95.69 55 GLY B O 1
ATOM 1548 N N . MET B 1 56 ? -4.344 -24.812 6.57 1 94.81 56 MET B N 1
ATOM 1549 C CA . MET B 1 56 ? -4.57 -23.891 7.688 1 94.81 56 MET B CA 1
ATOM 1550 C C . MET B 1 56 ? -5.98 -23.312 7.645 1 94.81 56 MET B C 1
ATOM 1552 O O . MET B 1 56 ? -6.445 -22.891 6.59 1 94.81 56 MET B O 1
ATOM 1556 N N . ASN B 1 57 ? -6.637 -23.25 8.773 1 94.62 57 ASN B N 1
ATOM 1557 C CA . ASN B 1 57 ? -7.969 -22.656 8.867 1 94.62 57 ASN B CA 1
ATOM 1558 C C . ASN B 1 57 ? -7.895 -21.172 9.219 1 94.62 57 ASN B C 1
ATOM 1560 O O . ASN B 1 57 ? -8.828 -20.422 8.945 1 94.62 57 ASN B O 1
ATOM 1564 N N . GLN B 1 58 ? -6.797 -20.891 9.891 1 95.5 58 GLN B N 1
ATOM 1565 C CA . GLN B 1 58 ? -6.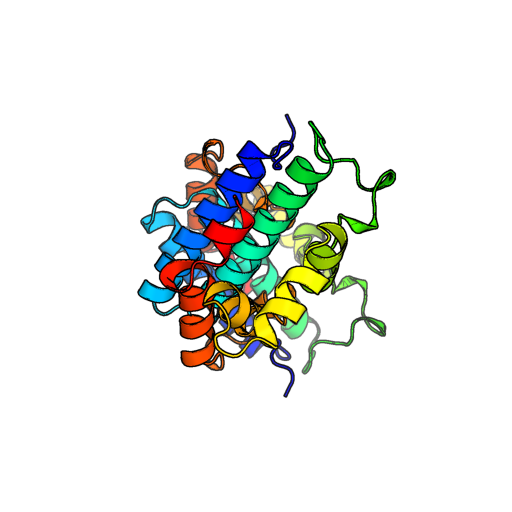566 -19.516 10.297 1 95.5 58 GLN B CA 1
ATOM 1566 C C . GLN B 1 58 ? -5.113 -19.109 10.07 1 95.5 58 GLN B C 1
ATOM 1568 O O . GLN B 1 58 ? -4.199 -19.891 10.328 1 95.5 58 GLN B O 1
ATOM 1573 N N . TRP B 1 59 ? -4.992 -17.891 9.57 1 95.44 59 TRP B N 1
ATOM 1574 C CA . TRP B 1 59 ? -3.627 -17.406 9.43 1 95.44 59 TRP B CA 1
ATOM 1575 C C . TRP B 1 59 ? -2.922 -17.375 10.781 1 95.44 59 TRP B C 1
ATOM 1577 O O . TRP B 1 59 ? -3.469 -16.859 11.758 1 95.44 59 TRP B O 1
ATOM 1587 N N . PRO B 1 60 ? -1.756 -17.844 10.898 1 94 60 PRO B N 1
ATOM 1588 C CA . PRO B 1 60 ? -1.095 -17.969 12.203 1 94 60 PRO B CA 1
ATOM 1589 C C . PRO B 1 60 ? -0.617 -16.625 12.758 1 94 60 PRO B C 1
ATOM 1591 O O . PRO B 1 60 ? -0.417 -15.68 11.992 1 94 60 PRO B O 1
ATOM 1594 N N . GLU B 1 61 ? -0.4 -16.594 14.016 1 92.38 61 GLU B N 1
ATOM 1595 C CA . GLU B 1 61 ? 0.199 -15.414 14.648 1 92.38 61 GLU B CA 1
ATOM 1596 C C . GLU B 1 61 ? 1.678 -15.297 14.289 1 92.38 61 GLU B C 1
ATOM 1598 O O . GLU B 1 61 ? 2.348 -16.297 14.047 1 92.38 61 GLU B O 1
ATOM 1603 N N . ARG B 1 62 ? 2.064 -14.094 14.211 1 90.56 62 ARG B N 1
ATOM 1604 C CA . ARG B 1 62 ? 3.445 -13.812 13.828 1 90.56 62 ARG B CA 1
ATOM 1605 C C . ARG B 1 62 ? 4.422 -14.594 14.695 1 90.56 62 ARG B C 1
ATOM 1607 O O . ARG B 1 62 ? 5.441 -15.086 14.211 1 90.56 62 ARG B O 1
ATOM 1614 N N . ALA B 1 63 ? 4.172 -14.664 15.938 1 89.94 63 ALA B N 1
ATOM 1615 C CA . ALA B 1 63 ? 5.047 -15.352 16.891 1 89.94 63 ALA B CA 1
ATOM 1616 C C . ALA B 1 63 ? 5.207 -16.828 16.531 1 89.94 63 ALA B C 1
ATOM 1618 O O . ALA B 1 63 ? 6.258 -17.422 16.766 1 89.94 63 ALA B O 1
ATOM 1619 N N . GLU B 1 64 ? 4.285 -17.438 15.883 1 90.19 64 GLU B N 1
ATOM 1620 C CA . GLU B 1 64 ? 4.258 -18.859 15.555 1 90.19 64 GLU B CA 1
ATOM 1621 C C . GLU B 1 64 ? 4.879 -19.125 14.188 1 90.19 64 GLU B C 1
ATOM 1623 O O . GLU B 1 64 ? 5.445 -20.188 13.945 1 90.19 64 GLU B O 1
ATOM 1628 N N . SER B 1 65 ? 4.668 -18.156 13.344 1 91.88 65 SER B N 1
ATOM 1629 C CA . SER B 1 65 ? 5.121 -18.344 11.969 1 91.88 65 SER B CA 1
ATOM 1630 C C . SER B 1 65 ? 5.734 -17.062 11.406 1 91.88 65 SER B C 1
ATOM 1632 O O . SER B 1 65 ? 5.215 -16.484 10.453 1 91.88 65 SER B O 1
ATOM 1634 N N . ARG B 1 66 ? 6.82 -16.703 11.789 1 92.12 66 ARG B N 1
ATOM 1635 C CA . ARG B 1 66 ? 7.488 -15.445 11.445 1 92.12 66 ARG B CA 1
ATOM 1636 C C . ARG B 1 66 ? 7.801 -15.391 9.953 1 92.12 66 ARG B C 1
ATOM 1638 O O . ARG B 1 66 ? 7.781 -14.312 9.352 1 92.12 66 ARG B O 1
ATOM 1645 N N . ASP B 1 67 ? 8.094 -16.516 9.336 1 94.25 67 ASP B N 1
ATOM 1646 C CA . ASP B 1 67 ? 8.492 -16.578 7.934 1 94.25 67 ASP B CA 1
ATOM 1647 C C . ASP B 1 67 ? 7.34 -16.172 7.02 1 94.25 67 ASP B C 1
ATOM 1649 O O . ASP B 1 67 ? 7.566 -15.727 5.891 1 94.25 67 ASP B O 1
ATOM 1653 N N . LEU B 1 68 ? 6.141 -16.281 7.512 1 95.25 68 LEU B N 1
ATOM 1654 C CA . LEU B 1 68 ? 4.961 -15.953 6.719 1 95.25 68 LEU B CA 1
ATOM 1655 C C . LEU B 1 68 ? 4.719 -14.453 6.691 1 95.25 68 LEU B C 1
ATOM 1657 O O . LEU B 1 68 ? 3.941 -13.953 5.871 1 95.25 68 LEU B O 1
ATOM 1661 N N . TYR B 1 69 ? 5.352 -13.789 7.66 1 95.19 69 TYR B N 1
ATOM 1662 C CA . TYR B 1 69 ? 5.172 -12.344 7.762 1 95.19 69 TYR B CA 1
ATOM 1663 C C . TYR B 1 69 ? 6.246 -11.602 6.977 1 95.19 69 TYR B C 1
ATOM 1665 O O . TYR B 1 69 ? 7.051 -10.867 7.551 1 95.19 69 TYR B O 1
ATOM 1673 N N . THR B 1 70 ? 6.293 -11.891 5.762 1 96.94 70 THR B N 1
ATOM 1674 C CA . THR B 1 70 ? 7.164 -11.266 4.77 1 96.94 70 THR B CA 1
ATOM 1675 C C . THR B 1 70 ? 6.348 -10.734 3.592 1 96.94 70 THR B C 1
ATOM 1677 O O . THR B 1 70 ? 5.242 -11.211 3.334 1 96.94 70 THR B O 1
ATOM 1680 N N . HIS B 1 71 ? 6.867 -9.758 2.92 1 97.56 71 HIS B N 1
ATOM 1681 C CA . HIS B 1 71 ? 6.27 -9.234 1.699 1 97.56 71 HIS B CA 1
ATOM 1682 C C . HIS B 1 71 ? 7.016 -9.727 0.463 1 97.56 71 HIS B C 1
ATOM 1684 O O . HIS B 1 71 ? 6.645 -9.391 -0.665 1 97.56 71 HIS B O 1
ATOM 1690 N N . ASP B 1 72 ? 8.07 -10.469 0.701 1 98.06 72 ASP B N 1
ATOM 1691 C CA . ASP B 1 72 ? 8.898 -10.938 -0.406 1 98.06 72 ASP B CA 1
ATOM 1692 C C . ASP B 1 72 ? 8.195 -12.047 -1.187 1 98.06 72 ASP B C 1
ATOM 1694 O O . ASP B 1 72 ? 7.926 -13.117 -0.643 1 98.06 72 ASP B O 1
ATOM 1698 N N . LEU B 1 73 ? 7.977 -11.82 -2.418 1 98.62 73 LEU B N 1
ATOM 1699 C CA . LEU B 1 73 ? 7.184 -12.742 -3.225 1 98.62 73 LEU B CA 1
ATOM 1700 C C . LEU B 1 73 ? 7.918 -14.062 -3.428 1 98.62 73 LEU B C 1
ATOM 1702 O O . LEU B 1 73 ? 7.301 -15.125 -3.416 1 98.62 73 LEU B O 1
ATOM 1706 N N . GLU B 1 74 ? 9.219 -14.039 -3.621 1 98.25 74 GLU B N 1
ATOM 1707 C CA . GLU B 1 74 ? 9.984 -15.266 -3.828 1 98.25 74 GLU B CA 1
ATOM 1708 C C . GLU B 1 74 ? 9.977 -16.141 -2.574 1 98.25 74 GLU B C 1
ATOM 1710 O O . GLU B 1 74 ? 9.875 -17.359 -2.664 1 98.25 74 GLU B O 1
ATOM 1715 N N . ASP B 1 75 ? 10.094 -15.484 -1.403 1 98.06 75 ASP B N 1
ATOM 1716 C CA . ASP B 1 75 ? 10 -16.219 -0.149 1 98.06 75 ASP B CA 1
ATOM 1717 C C . ASP B 1 75 ? 8.648 -16.922 -0.022 1 98.06 75 ASP B C 1
ATOM 1719 O O . ASP B 1 75 ? 8.578 -18.094 0.356 1 98.06 75 ASP B O 1
ATOM 1723 N N . LEU B 1 76 ? 7.613 -16.219 -0.365 1 98.25 76 LEU B N 1
ATOM 1724 C CA . LEU B 1 76 ? 6.27 -16.766 -0.249 1 98.25 76 LEU B CA 1
ATOM 1725 C C . LEU B 1 76 ? 6.059 -17.906 -1.238 1 98.25 76 LEU B C 1
ATOM 1727 O O . LEU B 1 76 ? 5.449 -18.922 -0.899 1 98.25 76 LEU B O 1
ATOM 1731 N N . LEU B 1 77 ? 6.586 -17.719 -2.438 1 98.44 77 LEU B N 1
ATOM 1732 C CA . LEU B 1 77 ? 6.484 -18.781 -3.438 1 98.44 77 LEU B CA 1
ATOM 1733 C C . LEU B 1 77 ? 7.18 -20.047 -2.961 1 98.44 77 LEU B C 1
ATOM 1735 O O . LEU B 1 77 ? 6.672 -21.156 -3.164 1 98.44 77 LEU B O 1
ATOM 1739 N N . ALA B 1 78 ? 8.336 -19.906 -2.375 1 97.31 78 ALA B N 1
ATOM 1740 C CA . ALA B 1 78 ? 9.102 -21.031 -1.857 1 97.31 78 ALA B CA 1
ATOM 1741 C C . ALA B 1 78 ? 8.328 -21.766 -0.767 1 97.31 78 ALA B C 1
ATOM 1743 O O . ALA B 1 78 ? 8.336 -23 -0.717 1 97.31 78 ALA B O 1
ATOM 1744 N N . ILE B 1 79 ? 7.711 -21.016 0.083 1 96.88 79 ILE B N 1
ATOM 1745 C CA . ILE B 1 79 ? 6.93 -21.594 1.171 1 96.88 79 ILE B CA 1
ATOM 1746 C C . ILE B 1 79 ? 5.773 -22.422 0.599 1 96.88 79 ILE B C 1
ATOM 1748 O O . ILE B 1 79 ? 5.414 -23.469 1.145 1 96.88 79 ILE B O 1
ATOM 1752 N N . CYS B 1 80 ? 5.188 -22 -0.557 1 95.44 80 CYS B N 1
ATOM 1753 C CA . CYS B 1 80 ? 4.117 -22.719 -1.241 1 95.44 80 CYS 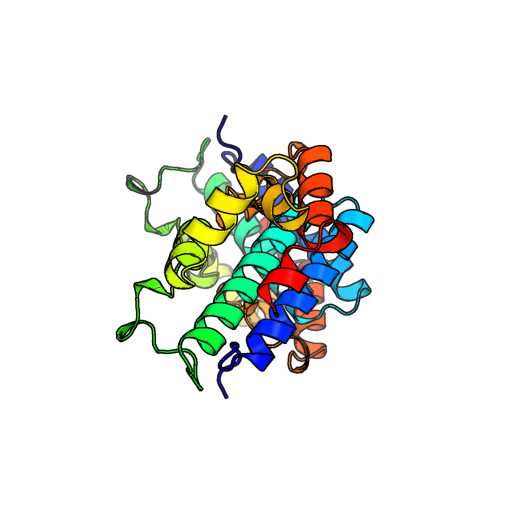B CA 1
ATOM 1754 C C . CYS B 1 80 ? 4.629 -24.031 -1.844 1 95.44 80 CYS B C 1
ATOM 1756 O O . CYS B 1 80 ? 3.844 -24.922 -2.145 1 95.44 80 CYS B O 1
ATOM 1758 N N . GLY B 1 81 ? 5.941 -24 -2.094 1 95.44 81 GLY B N 1
ATOM 1759 C CA . GLY B 1 81 ? 6.508 -25.156 -2.766 1 95.44 81 GLY B CA 1
ATOM 1760 C C . GLY B 1 81 ? 6.336 -25.125 -4.273 1 95.44 81 GLY B C 1
ATOM 1761 O O . GLY B 1 81 ? 6.266 -26.172 -4.922 1 95.44 81 GLY B O 1
ATOM 1762 N N . LEU B 1 82 ? 6.246 -23.969 -4.797 1 96.94 82 LEU B N 1
ATOM 1763 C CA . LEU B 1 82 ? 5.945 -23.844 -6.219 1 96.94 82 LEU B CA 1
ATOM 1764 C C . LEU B 1 82 ? 7.188 -23.453 -7.008 1 96.94 82 LEU B C 1
ATOM 1766 O O . LEU B 1 82 ? 7.148 -23.359 -8.234 1 96.94 82 LEU B O 1
ATOM 1770 N N . GLU B 1 83 ? 8.297 -23.172 -6.344 1 96.69 83 GLU B N 1
ATOM 1771 C CA . GLU B 1 83 ? 9.508 -22.703 -7.004 1 96.69 83 GLU B CA 1
ATOM 1772 C C . GLU B 1 83 ? 9.953 -23.656 -8.109 1 96.69 83 GLU B C 1
ATOM 1774 O O . GLU B 1 83 ? 10.227 -23.234 -9.234 1 96.69 83 GLU B O 1
ATOM 1779 N N . ASP B 1 84 ? 9.984 -24.922 -7.797 1 96.38 84 ASP B N 1
ATOM 1780 C CA . ASP B 1 84 ? 10.422 -25.906 -8.773 1 96.38 84 ASP B CA 1
ATOM 1781 C C . ASP B 1 84 ? 9.438 -26 -9.938 1 96.38 84 ASP B C 1
ATOM 1783 O O . ASP B 1 84 ? 9.836 -26.172 -11.086 1 96.38 84 ASP B O 1
ATOM 1787 N N . THR B 1 85 ? 8.18 -25.984 -9.602 1 96.5 85 THR B N 1
ATOM 1788 C CA . THR B 1 85 ? 7.145 -26.031 -10.625 1 96.5 85 THR B CA 1
ATOM 1789 C C . THR B 1 85 ? 7.34 -24.922 -11.648 1 96.5 85 THR B C 1
ATOM 1791 O O . THR B 1 85 ? 7.32 -25.156 -12.859 1 96.5 85 THR B O 1
ATOM 1794 N N . ILE B 1 86 ? 7.57 -23.734 -11.18 1 97.62 86 ILE B N 1
ATOM 1795 C CA . ILE B 1 86 ? 7.738 -22.578 -12.062 1 97.62 86 ILE B CA 1
ATOM 1796 C C . ILE B 1 86 ? 9.055 -22.703 -12.828 1 97.62 86 ILE B C 1
ATOM 1798 O O . ILE B 1 86 ? 9.094 -22.484 -14.039 1 97.62 86 ILE B O 1
ATOM 1802 N N . ASN B 1 87 ? 10.109 -23.016 -12.133 1 96.75 87 ASN B N 1
ATOM 1803 C CA . ASN B 1 87 ? 11.414 -23.141 -12.766 1 96.75 87 ASN B CA 1
ATOM 1804 C C . ASN B 1 87 ? 11.406 -24.188 -13.875 1 96.75 87 ASN B C 1
ATOM 1806 O O . ASN B 1 87 ? 11.93 -23.969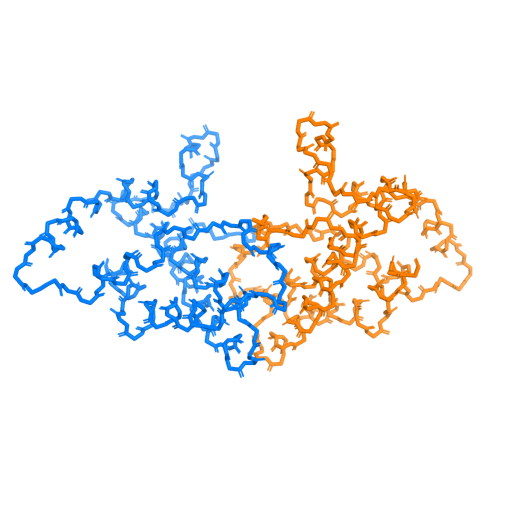 -14.961 1 96.75 87 ASN B O 1
ATOM 1810 N N . ASP B 1 88 ? 10.789 -25.344 -13.594 1 97.62 88 ASP B N 1
ATOM 1811 C CA . ASP B 1 88 ? 10.688 -26.406 -14.594 1 97.62 88 ASP B CA 1
ATOM 1812 C C . ASP B 1 88 ? 9.859 -25.953 -15.789 1 97.62 88 ASP B C 1
ATOM 1814 O O . ASP B 1 88 ? 10.18 -26.266 -16.938 1 97.62 88 ASP B O 1
ATOM 1818 N N . ASP B 1 89 ? 8.797 -25.234 -15.523 1 97.81 89 ASP B N 1
ATOM 1819 C CA . ASP B 1 89 ? 7.953 -24.688 -16.578 1 97.81 89 ASP B CA 1
ATOM 1820 C C . ASP B 1 89 ? 8.734 -23.719 -17.469 1 97.81 89 ASP B C 1
ATOM 1822 O O . ASP B 1 89 ? 8.664 -23.797 -18.688 1 97.81 89 ASP B O 1
ATOM 1826 N N . LEU B 1 90 ? 9.508 -22.906 -16.844 1 97.19 90 LEU B N 1
ATOM 1827 C CA . LEU B 1 90 ? 10.266 -21.875 -17.562 1 97.19 90 LEU B CA 1
ATOM 1828 C C . LEU B 1 90 ? 11.352 -22.5 -18.438 1 97.19 90 LEU B C 1
ATOM 1830 O O . LEU B 1 90 ? 11.75 -21.922 -19.438 1 97.19 90 LEU B O 1
ATOM 1834 N N . LEU B 1 91 ? 11.852 -23.641 -18.109 1 96.81 91 LEU B N 1
ATOM 1835 C CA . LEU B 1 91 ? 12.906 -24.328 -18.844 1 96.81 91 LEU B CA 1
ATOM 1836 C C . LEU B 1 91 ? 12.32 -25.172 -19.969 1 96.81 91 LEU B C 1
ATOM 1838 O O . LEU B 1 91 ? 13.062 -25.688 -20.812 1 96.81 91 LEU B O 1
ATOM 1842 N N . SER B 1 92 ? 11.023 -25.281 -19.984 1 97.31 92 SER B N 1
ATOM 1843 C CA . SER B 1 92 ? 10.383 -26.078 -21.031 1 97.31 92 SER B CA 1
ATOM 1844 C C . SER B 1 92 ? 10.422 -25.375 -22.375 1 97.31 92 SER B C 1
ATOM 1846 O O . SER B 1 92 ? 10.758 -24.188 -22.453 1 97.31 92 SER B O 1
ATOM 1848 N N . ASP B 1 93 ? 10.078 -26.062 -23.516 1 97.31 93 ASP B N 1
ATOM 1849 C CA . ASP B 1 93 ? 10.102 -25.531 -24.875 1 97.31 93 ASP B CA 1
ATOM 1850 C C . ASP B 1 93 ? 9.031 -24.453 -25.047 1 97.31 93 ASP B C 1
ATOM 1852 O O . ASP B 1 93 ? 9.203 -23.531 -25.859 1 97.31 93 ASP B O 1
ATOM 1856 N N . HIS B 1 94 ? 7.965 -24.578 -24.297 1 97.56 94 HIS B N 1
ATOM 1857 C CA . HIS B 1 94 ? 6.855 -23.641 -24.375 1 97.56 94 HIS B CA 1
ATOM 1858 C C . HIS B 1 94 ? 6.395 -23.219 -22.984 1 97.56 94 HIS B C 1
ATOM 1860 O O . HIS B 1 94 ? 5.367 -23.688 -22.5 1 97.56 94 HIS B O 1
ATOM 1866 N N . PRO B 1 95 ? 7.07 -22.312 -22.281 1 98 95 PRO B N 1
ATOM 1867 C CA . PRO B 1 95 ? 6.699 -21.906 -20.922 1 98 95 PRO B CA 1
ATOM 1868 C C . PRO B 1 95 ? 5.293 -21.312 -20.859 1 98 95 PRO B C 1
ATOM 1870 O O . PRO B 1 95 ? 4.871 -20.594 -21.766 1 98 95 PRO B O 1
ATOM 1873 N N . SER B 1 96 ? 4.613 -21.625 -19.844 1 98.38 96 SER B N 1
ATOM 1874 C CA . SER B 1 96 ? 3.264 -21.109 -19.641 1 98.38 96 SER B CA 1
ATOM 1875 C C . SER B 1 96 ? 3.277 -19.594 -19.453 1 98.38 96 SER B C 1
ATOM 1877 O O . SER B 1 96 ? 4.309 -19.016 -19.094 1 98.38 96 SER B O 1
ATOM 1879 N N . LEU B 1 97 ? 2.17 -18.984 -19.641 1 98.31 97 LEU B N 1
ATOM 1880 C CA . LEU B 1 97 ? 2.041 -17.547 -19.469 1 98.31 97 LEU B CA 1
ATOM 1881 C C . LEU B 1 97 ? 2.225 -17.156 -18.016 1 98.31 97 LEU B C 1
ATOM 1883 O O . LEU B 1 97 ? 2.84 -16.125 -17.703 1 98.31 97 LEU B O 1
ATOM 1887 N N . TYR B 1 98 ? 1.684 -17.953 -17.125 1 98.06 98 TYR B N 1
ATOM 1888 C CA . TYR B 1 98 ? 1.801 -17.594 -15.719 1 98.06 98 TYR B CA 1
ATOM 1889 C C . TYR B 1 98 ? 3.252 -17.672 -15.258 1 98.06 98 TYR B C 1
ATOM 1891 O O . TYR B 1 98 ? 3.682 -16.875 -14.414 1 98.06 98 TYR B O 1
ATOM 1899 N N . ALA B 1 99 ? 3.992 -18.672 -15.719 1 98.56 99 ALA B N 1
ATOM 1900 C CA . ALA B 1 99 ? 5.41 -18.734 -15.375 1 98.56 99 ALA B CA 1
ATOM 1901 C C . ALA B 1 99 ? 6.16 -17.5 -15.891 1 98.56 99 ALA B C 1
ATOM 1903 O O . ALA B 1 99 ? 7.012 -16.953 -15.188 1 98.56 99 ALA B O 1
ATOM 1904 N N . GLN B 1 100 ? 5.84 -17.094 -17.078 1 98.69 100 GLN B N 1
ATOM 1905 C CA . GLN B 1 100 ? 6.414 -15.867 -17.625 1 98.69 100 GLN B CA 1
ATOM 1906 C C . GLN B 1 100 ? 5.988 -14.641 -16.828 1 98.69 100 GLN B C 1
ATOM 1908 O O . GLN B 1 100 ? 6.789 -13.727 -16.609 1 98.69 100 GLN B O 1
ATOM 1913 N N . ALA B 1 101 ? 4.742 -14.586 -16.438 1 98.81 101 ALA B N 1
ATOM 1914 C CA . ALA B 1 101 ? 4.215 -13.5 -15.609 1 98.81 101 ALA B CA 1
ATOM 1915 C C . ALA B 1 101 ? 4.98 -13.383 -14.297 1 98.81 101 ALA B C 1
ATOM 1917 O O . ALA B 1 101 ? 5.262 -12.281 -13.828 1 98.81 101 ALA B O 1
ATOM 1918 N N . TRP B 1 102 ? 5.312 -14.523 -13.695 1 98.75 102 TRP B N 1
ATOM 1919 C CA . TRP B 1 102 ? 6.086 -14.531 -12.461 1 98.75 102 TRP B CA 1
ATOM 1920 C C . TRP B 1 102 ? 7.41 -13.805 -12.641 1 98.75 102 TRP B C 1
ATOM 1922 O O . TRP B 1 102 ? 7.828 -13.031 -11.773 1 98.75 102 TRP B O 1
ATOM 1932 N N . LEU B 1 103 ? 8.086 -13.977 -13.75 1 98.38 103 LEU B N 1
ATOM 1933 C CA . LEU B 1 103 ? 9.367 -13.328 -14.023 1 98.38 103 LEU B CA 1
ATOM 1934 C C . LEU B 1 103 ? 9.211 -11.812 -14.07 1 98.38 103 LEU B C 1
ATOM 1936 O O . LEU B 1 103 ? 10.148 -11.078 -13.758 1 98.38 103 LEU B O 1
ATOM 1940 N N . ILE B 1 104 ? 8.07 -11.359 -14.445 1 98.62 104 ILE B N 1
ATOM 1941 C CA . ILE B 1 104 ? 7.797 -9.93 -14.57 1 98.62 104 ILE B CA 1
ATOM 1942 C C . ILE B 1 104 ? 7.66 -9.305 -13.188 1 98.62 104 ILE B C 1
ATOM 1944 O O . ILE B 1 104 ? 8.156 -8.203 -12.945 1 98.62 104 ILE B O 1
ATOM 1948 N N . ILE B 1 105 ? 7.031 -10.055 -12.227 1 98.62 105 ILE B N 1
ATOM 1949 C CA . ILE B 1 105 ? 6.547 -9.391 -11.023 1 98.62 105 ILE B CA 1
ATOM 1950 C C . ILE B 1 105 ? 7.367 -9.836 -9.82 1 98.62 105 ILE B C 1
ATOM 1952 O O . ILE B 1 105 ? 7.301 -9.227 -8.75 1 98.62 105 ILE B O 1
ATOM 1956 N N . LYS B 1 106 ? 8.195 -10.828 -9.898 1 98 106 LYS B N 1
ATOM 1957 C CA . LYS B 1 106 ? 8.844 -11.484 -8.773 1 98 106 LYS B CA 1
ATOM 1958 C C . LYS B 1 106 ? 9.75 -10.523 -8.008 1 98 106 LYS B C 1
ATOM 1960 O O . LYS B 1 106 ? 10 -10.703 -6.816 1 98 106 LYS B O 1
ATOM 1965 N N . ASP B 1 107 ? 10.234 -9.477 -8.695 1 97.19 107 ASP B N 1
ATOM 1966 C CA . ASP B 1 107 ? 11.172 -8.547 -8.07 1 97.19 107 ASP B CA 1
ATOM 1967 C C . ASP B 1 107 ? 10.43 -7.391 -7.398 1 97.19 107 ASP B C 1
ATOM 1969 O O . ASP B 1 107 ? 11.047 -6.422 -6.961 1 97.19 107 ASP B O 1
ATOM 1973 N N . TRP B 1 108 ? 9.109 -7.414 -7.426 1 97.94 108 TRP B N 1
ATOM 1974 C CA . TRP B 1 108 ? 8.32 -6.406 -6.719 1 97.94 108 TRP B CA 1
ATOM 1975 C C . TRP B 1 108 ? 8.758 -6.297 -5.262 1 97.94 108 TRP B C 1
ATOM 1977 O O . TRP B 1 108 ? 9.07 -7.305 -4.621 1 97.94 108 TRP B O 1
ATOM 1987 N N . ASN B 1 109 ? 8.742 -5.168 -4.793 1 96.12 109 ASN B N 1
ATOM 1988 C CA . ASN B 1 109 ? 9.102 -4.832 -3.416 1 96.12 109 ASN B CA 1
ATOM 1989 C C . ASN B 1 109 ? 8.102 -3.85 -2.807 1 96.12 109 ASN B C 1
ATOM 1991 O O . ASN B 1 109 ? 7.73 -2.859 -3.441 1 96.12 109 ASN B O 1
ATOM 1995 N N . ILE B 1 110 ? 7.734 -4.133 -1.56 1 96.44 110 ILE B N 1
ATOM 1996 C CA . ILE B 1 110 ? 6.684 -3.365 -0.903 1 96.44 110 ILE B CA 1
ATOM 1997 C C . ILE B 1 110 ? 7.105 -1.9 -0.791 1 96.44 110 ILE B C 1
ATOM 1999 O O . ILE B 1 110 ? 6.254 -1.006 -0.747 1 96.44 110 ILE B O 1
ATOM 2003 N N . ASN B 1 111 ? 8.344 -1.563 -0.797 1 95 111 ASN B N 1
ATOM 2004 C CA . ASN B 1 111 ? 8.844 -0.201 -0.632 1 95 111 ASN B CA 1
ATOM 2005 C C . ASN B 1 111 ? 8.75 0.591 -1.932 1 95 111 ASN B C 1
ATOM 2007 O O . ASN B 1 111 ? 8.898 1.814 -1.932 1 95 111 ASN B O 1
ATOM 2011 N N . MET B 1 112 ? 8.398 -0.083 -3 1 94.5 112 MET B N 1
ATOM 2012 C CA . MET B 1 112 ? 8.188 0.629 -4.258 1 94.5 112 MET B CA 1
ATOM 2013 C C . MET B 1 112 ? 7.047 1.635 -4.133 1 94.5 112 MET B C 1
ATOM 2015 O O . MET B 1 112 ? 6.898 2.52 -4.977 1 94.5 112 MET B O 1
ATOM 2019 N N . ARG B 1 113 ? 6.355 1.548 -3.031 1 95.38 113 ARG B N 1
ATOM 2020 C CA . ARG B 1 113 ? 5.293 2.516 -2.777 1 95.38 113 ARG B CA 1
ATOM 2021 C C . ARG B 1 113 ? 5.859 3.926 -2.641 1 95.38 113 ARG B C 1
ATOM 2023 O O . ARG B 1 113 ? 5.141 4.91 -2.832 1 95.38 113 ARG B O 1
ATOM 2030 N N . TYR B 1 114 ? 7.109 4.016 -2.408 1 96.38 114 TYR B N 1
ATOM 2031 C CA . TYR B 1 114 ? 7.727 5.32 -2.189 1 96.38 114 TYR B CA 1
ATOM 2032 C C . TYR B 1 114 ? 8.523 5.762 -3.414 1 96.38 114 TYR B C 1
ATOM 2034 O O . TYR B 1 114 ? 9.281 6.73 -3.352 1 96.38 114 TYR B O 1
ATOM 2042 N N . HIS B 1 115 ? 8.383 5.016 -4.473 1 96 115 HIS B N 1
ATOM 2043 C CA . HIS B 1 115 ? 8.984 5.453 -5.727 1 96 115 HIS B CA 1
ATOM 2044 C C . HIS B 1 115 ? 8.398 6.785 -6.184 1 96 115 HIS B C 1
ATOM 2046 O O . HIS B 1 115 ? 7.195 7.016 -6.055 1 96 115 HIS B O 1
ATOM 2052 N N . VAL B 1 116 ? 9.25 7.621 -6.727 1 94.69 116 VAL B N 1
ATOM 2053 C CA . VAL B 1 116 ? 8.797 8.914 -7.227 1 94.69 116 VAL B CA 1
ATOM 2054 C C . VAL B 1 116 ? 7.809 8.711 -8.375 1 94.69 116 VAL B C 1
ATOM 2056 O O . VAL B 1 116 ? 8.133 8.07 -9.375 1 94.69 116 VAL B O 1
ATOM 2059 N N . PRO B 1 117 ? 6.613 9.188 -8.195 1 94.25 117 PRO B N 1
ATOM 2060 C CA . PRO B 1 117 ? 5.555 8.859 -9.156 1 94.25 117 PRO B CA 1
ATOM 2061 C C . PRO B 1 117 ? 5.863 9.344 -10.57 1 94.25 117 PRO B C 1
ATOM 2063 O O . PRO B 1 117 ? 5.625 8.617 -11.539 1 94.25 117 PRO B O 1
ATOM 2066 N N . GLY B 1 118 ? 6.43 10.516 -10.781 1 92.19 118 GLY B N 1
ATOM 2067 C CA . GLY B 1 118 ? 6.711 11.078 -12.094 1 92.19 118 GLY B CA 1
ATOM 2068 C C . GLY B 1 118 ? 7.789 10.32 -12.844 1 92.19 118 GLY B C 1
ATOM 2069 O O . GLY B 1 118 ? 7.902 10.445 -14.062 1 92.19 118 GLY B O 1
ATOM 2070 N N . ALA B 1 119 ? 8.547 9.539 -12.18 1 94 119 ALA B N 1
ATOM 2071 C CA . ALA B 1 119 ? 9.68 8.844 -12.781 1 94 119 ALA B CA 1
ATOM 2072 C C . ALA B 1 119 ? 9.383 7.363 -12.961 1 94 119 ALA B C 1
ATOM 2074 O O . ALA B 1 119 ? 10.219 6.613 -13.477 1 94 119 ALA B O 1
ATOM 2075 N N . PHE B 1 120 ? 8.242 6.941 -12.57 1 96.56 120 PHE B N 1
ATOM 2076 C CA . PHE B 1 120 ? 7.938 5.52 -12.648 1 96.56 120 PHE B CA 1
ATOM 2077 C C . PHE B 1 120 ? 7.605 5.113 -14.078 1 96.56 120 PHE B C 1
ATOM 2079 O O . PHE B 1 120 ? 6.734 5.715 -14.711 1 96.56 120 PHE B O 1
ATOM 2086 N N . PRO B 1 121 ? 8.234 4.156 -14.594 1 96.62 121 PRO B N 1
ATOM 2087 C CA . PRO B 1 121 ? 8.008 3.793 -15.992 1 96.62 121 PRO B CA 1
ATOM 2088 C C . PRO B 1 121 ? 6.621 3.209 -16.234 1 96.62 121 PRO B C 1
ATOM 2090 O O . PRO B 1 121 ? 6.238 2.227 -15.594 1 96.62 121 PRO B O 1
ATOM 2093 N N . GLN B 1 122 ? 6 3.742 -17.203 1 98.06 122 GLN B N 1
ATOM 2094 C CA . GLN B 1 122 ? 4.68 3.273 -17.609 1 98.06 122 GLN B CA 1
ATOM 2095 C C . GLN B 1 122 ? 4.715 1.8 -18 1 98.06 122 GLN B C 1
ATOM 2097 O O . GLN B 1 122 ? 3.84 1.025 -17.609 1 98.06 122 GLN B O 1
ATOM 2102 N N . ALA B 1 123 ? 5.68 1.379 -18.766 1 98.44 123 ALA B N 1
ATOM 2103 C CA . ALA B 1 123 ? 5.789 0.018 -19.281 1 98.44 123 ALA B CA 1
ATOM 2104 C C . ALA B 1 123 ? 5.863 -0.997 -18.141 1 98.44 123 ALA B C 1
ATOM 2106 O O . ALA B 1 123 ? 5.328 -2.102 -18.25 1 98.44 123 ALA B O 1
ATOM 2107 N N . MET B 1 124 ? 6.559 -0.618 -17.094 1 98 124 MET B N 1
ATOM 2108 C CA . MET B 1 124 ? 6.684 -1.498 -15.93 1 98 124 MET B CA 1
ATOM 2109 C C . MET B 1 124 ? 5.328 -1.735 -15.281 1 98 124 MET B C 1
ATOM 2111 O O . MET B 1 124 ? 4.992 -2.867 -14.922 1 98 124 MET B O 1
ATOM 2115 N N . ALA B 1 125 ? 4.547 -0.692 -15.102 1 98.44 125 ALA B N 1
ATOM 2116 C CA . ALA B 1 125 ? 3.203 -0.795 -14.539 1 98.44 125 ALA B CA 1
ATOM 2117 C C . ALA B 1 125 ? 2.299 -1.647 -15.422 1 98.44 125 ALA B C 1
ATOM 2119 O O . ALA B 1 125 ? 1.607 -2.545 -14.938 1 98.44 125 ALA B O 1
ATOM 2120 N N . GLU B 1 126 ? 2.33 -1.405 -16.688 1 98.81 126 GLU B N 1
ATOM 2121 C CA . GLU B 1 126 ? 1.489 -2.129 -17.641 1 98.81 126 GLU B CA 1
ATOM 2122 C C . GLU B 1 126 ? 1.832 -3.615 -17.656 1 98.81 126 GLU B C 1
ATOM 2124 O O . GLU B 1 126 ? 0.938 -4.465 -17.672 1 98.81 126 GLU B O 1
ATOM 2129 N N . SER B 1 127 ? 3.086 -3.904 -17.641 1 98.81 127 SER B N 1
ATOM 2130 C CA . SER B 1 127 ? 3.523 -5.297 -17.672 1 98.81 127 SER B CA 1
ATOM 2131 C C . SER B 1 127 ? 3.104 -6.027 -16.391 1 98.81 127 SER B C 1
ATOM 2133 O O . SER B 1 127 ? 2.727 -7.199 -16.438 1 98.81 127 SER B O 1
ATOM 2135 N N . ALA B 1 128 ? 3.209 -5.305 -15.305 1 98.81 128 ALA B N 1
ATOM 2136 C CA . ALA B 1 128 ? 2.82 -5.918 -14.039 1 98.81 128 ALA B CA 1
ATOM 2137 C C . ALA B 1 128 ? 1.331 -6.246 -14.023 1 98.81 128 ALA B C 1
ATOM 2139 O O . ALA B 1 128 ? 0.933 -7.336 -13.602 1 98.81 128 ALA B O 1
ATOM 2140 N N . VAL B 1 129 ? 0.523 -5.293 -14.453 1 98.88 129 VAL B N 1
ATOM 2141 C CA . VAL B 1 129 ? -0.92 -5.512 -14.461 1 98.88 129 VAL B CA 1
ATOM 2142 C C . VAL B 1 129 ? -1.274 -6.613 -15.453 1 98.88 129 VAL B C 1
ATOM 2144 O O . VAL B 1 129 ? -2.133 -7.453 -15.18 1 98.88 129 VAL B O 1
ATOM 2147 N N . GLU B 1 130 ? -0.627 -6.613 -16.609 1 98.88 130 GLU B N 1
ATOM 2148 C CA . GLU B 1 130 ? -0.824 -7.684 -17.578 1 98.88 130 GLU B CA 1
ATOM 2149 C C . GLU B 1 130 ? -0.459 -9.039 -16.984 1 98.88 130 GLU B C 1
ATOM 2151 O O . GLU B 1 130 ? -1.166 -10.031 -17.203 1 98.88 130 GLU B O 1
ATOM 2156 N N . ALA B 1 131 ? 0.629 -9.094 -16.266 1 98.88 131 ALA B N 1
ATOM 2157 C CA . ALA B 1 131 ? 1.116 -10.336 -15.656 1 98.88 131 ALA B CA 1
ATOM 2158 C C . ALA B 1 131 ? 0.073 -10.93 -14.719 1 98.88 131 ALA B C 1
ATOM 2160 O O . ALA B 1 131 ? -0.22 -12.133 -14.789 1 98.88 131 ALA B O 1
ATOM 2161 N N . ILE B 1 132 ? -0.536 -10.094 -13.906 1 98.81 132 ILE B N 1
ATOM 2162 C CA . ILE B 1 132 ? -1.398 -10.633 -12.859 1 98.81 132 ILE B CA 1
ATOM 2163 C C . ILE B 1 132 ? -2.791 -10.898 -13.422 1 98.81 132 ILE B C 1
ATOM 2165 O O . ILE B 1 132 ? -3.541 -11.719 -12.883 1 98.81 132 ILE B O 1
ATOM 2169 N N . ASP B 1 133 ? -3.184 -10.211 -14.539 1 98.44 133 ASP B N 1
ATOM 2170 C CA . ASP B 1 133 ? -4.539 -10.281 -15.07 1 98.44 133 ASP B CA 1
ATOM 2171 C C . ASP B 1 133 ? -4.582 -11.117 -16.344 1 98.44 133 ASP B C 1
ATOM 2173 O O . ASP B 1 133 ? -4.848 -12.32 -16.297 1 98.44 133 ASP B O 1
ATOM 2177 N N . VAL B 1 134 ? -4.008 -10.617 -17.422 1 98.38 134 VAL B N 1
ATOM 2178 C CA . VAL B 1 134 ? -4.105 -11.219 -18.75 1 98.38 134 VAL B CA 1
ATOM 2179 C C . VAL B 1 134 ? -3.295 -12.508 -18.797 1 98.38 134 VAL B C 1
ATOM 2181 O O . VAL B 1 134 ? -3.768 -13.531 -19.312 1 98.38 134 VAL B O 1
ATOM 2184 N N . MET B 1 135 ? -2.096 -12.5 -18.234 1 98.62 135 MET B N 1
ATOM 2185 C CA . MET B 1 135 ? -1.222 -13.672 -18.281 1 98.62 135 MET B CA 1
ATOM 2186 C C . MET B 1 135 ? -1.632 -14.688 -17.219 1 98.62 135 MET B C 1
ATOM 2188 O O . MET B 1 135 ? -1.105 -15.805 -17.188 1 98.62 135 MET B O 1
ATOM 2192 N N . GLY B 1 136 ? -2.518 -14.266 -16.25 1 98.44 136 GLY B N 1
ATOM 2193 C CA . GLY B 1 136 ? -3.262 -15.211 -15.438 1 98.44 136 GLY B CA 1
ATOM 2194 C C . GLY B 1 136 ? -2.512 -15.633 -14.188 1 98.44 136 GLY B C 1
ATOM 2195 O O . GLY B 1 136 ? -2.809 -16.672 -13.602 1 98.44 136 GLY B O 1
ATOM 2196 N N . LEU B 1 137 ? -1.527 -14.938 -13.758 1 98.81 137 LEU B N 1
ATOM 2197 C CA . LEU B 1 137 ? -0.718 -15.344 -12.617 1 98.81 137 LEU B CA 1
ATOM 2198 C C . LEU B 1 137 ? -1.576 -15.477 -11.359 1 98.81 137 LEU B C 1
ATOM 2200 O O . LEU B 1 137 ? -1.503 -16.484 -10.656 1 98.81 137 LEU B O 1
ATOM 2204 N N . VAL B 1 138 ? -2.406 -14.469 -11.047 1 98.88 138 VAL B N 1
ATOM 2205 C CA . VAL B 1 138 ? -3.215 -14.492 -9.836 1 98.88 138 VAL B CA 1
ATOM 2206 C C . VAL B 1 138 ? -4.215 -15.641 -9.898 1 98.88 138 VAL B C 1
ATOM 2208 O O . VAL B 1 138 ? -4.387 -16.375 -8.93 1 98.88 138 VAL B O 1
ATOM 2211 N N . THR B 1 139 ? -4.863 -15.836 -11.039 1 98.44 139 THR B N 1
ATOM 2212 C CA . THR B 1 139 ? -5.812 -16.938 -11.219 1 98.44 139 THR B CA 1
ATOM 2213 C C . THR B 1 139 ? -5.129 -18.281 -10.992 1 98.44 139 THR B C 1
ATOM 2215 O O . THR B 1 139 ? -5.688 -19.156 -10.328 1 98.44 139 THR B O 1
ATOM 2218 N N . TRP B 1 140 ? -3.984 -18.438 -11.539 1 98.44 140 TRP B N 1
ATOM 2219 C CA . TRP B 1 140 ? -3.246 -19.688 -11.391 1 98.44 140 TRP B CA 1
ATOM 2220 C C . TRP B 1 140 ? -2.906 -19.953 -9.93 1 98.44 140 TRP B C 1
ATOM 2222 O O . TRP B 1 140 ? -3.033 -21.078 -9.445 1 98.44 140 TRP B O 1
ATOM 2232 N N . LEU B 1 141 ? -2.443 -18.953 -9.18 1 98.44 141 LEU B N 1
ATOM 2233 C CA . LEU B 1 141 ? -2.059 -19.094 -7.781 1 98.44 141 LEU B CA 1
ATOM 2234 C C . LEU B 1 141 ? -3.268 -19.438 -6.918 1 98.44 141 LEU B C 1
ATOM 2236 O O . LEU B 1 141 ? -3.133 -20.125 -5.895 1 98.44 141 LEU B O 1
ATOM 2240 N N . LEU B 1 142 ? -4.434 -18.969 -7.359 1 98 142 LEU B N 1
ATOM 2241 C CA . LEU B 1 142 ? -5.633 -19.141 -6.543 1 98 142 LEU B CA 1
ATOM 2242 C C . LEU B 1 142 ? -6.301 -20.484 -6.82 1 98 142 LEU B C 1
ATOM 2244 O O . LEU B 1 142 ? -7.297 -20.828 -6.18 1 98 142 LEU B O 1
ATOM 2248 N N . GLN B 1 143 ? -5.797 -21.297 -7.73 1 92.81 143 GLN B N 1
ATOM 2249 C CA . GLN B 1 143 ? -6.32 -22.641 -7.996 1 92.81 143 GLN B CA 1
ATOM 2250 C C . GLN B 1 143 ? -5.93 -23.609 -6.887 1 92.81 143 GLN B C 1
ATOM 2252 O O . GLN B 1 143 ? -4.867 -23.469 -6.273 1 92.81 143 GLN B O 1
#

Solvent-accessible surface area (backbone atoms only — not comparable to full-atom values): 14620 Å² total; per-residue (Å²): 126,76,62,46,52,43,34,40,69,40,21,41,51,38,15,54,51,24,44,53,47,10,53,51,27,46,74,68,67,35,30,45,58,8,33,45,26,28,43,50,12,46,45,28,17,41,54,17,36,35,25,62,76,70,66,46,76,54,65,73,54,58,92,81,40,54,81,71,75,59,74,50,44,58,62,45,37,49,74,57,62,43,51,63,59,39,54,55,37,58,72,41,99,74,49,48,51,32,47,55,20,42,71,69,44,49,79,50,53,80,66,52,72,44,32,38,57,93,73,42,54,57,67,60,15,51,49,30,40,37,17,44,53,79,34,30,30,39,63,59,42,65,102,128,76,61,47,53,43,33,42,69,39,22,41,51,39,15,52,50,23,43,52,47,11,51,51,25,46,74,68,67,34,30,43,58,8,32,45,26,28,44,49,12,47,47,27,16,40,55,18,34,35,26,62,75,70,64,46,76,53,65,73,54,58,92,79,40,55,84,72,74,61,74,49,43,59,61,45,38,48,73,57,62,43,51,63,60,38,53,55,37,58,7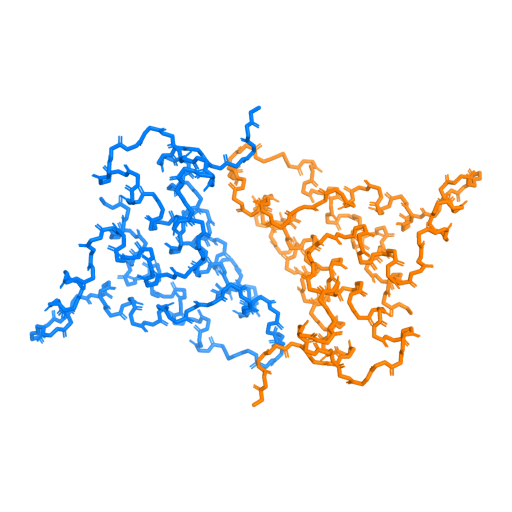1,42,99,73,47,48,51,33,48,54,19,44,71,69,45,49,79,50,52,81,68,52,71,44,32,39,55,94,73,41,54,57,66,60,15,51,49,30,42,37,16,45,54,78,36,29,29,38,61,60,42,65,102